Protein AF-A0A2E3WLD4-F1 (afdb_monomer_lite)

Foldseek 3Di:
DD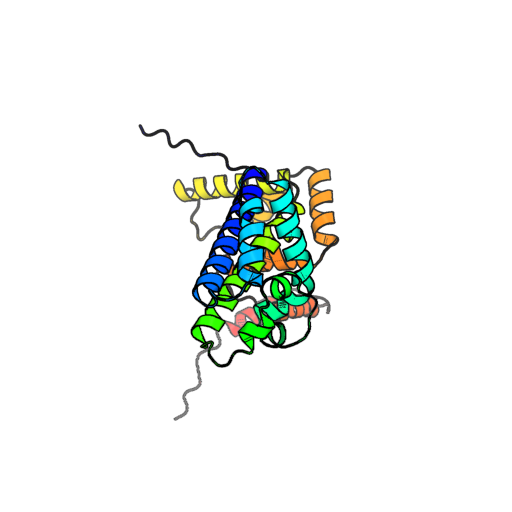PPPPPLQFLVNVLVVLLLVLLVLVLVLLVVLCVVCVPDPLSVVVNVVSVVCNPPVNVVSSVVVLQLQQVLCVVCLVVLVVVPCCVLQPDGRRVVCVSSVSNVVSPDPVDDVVNVVVNSVSSNSSNLSSCVNPVASVQQPRLLVSLLVVLVVVVVVCCVVVVDPPVRDDPVVSVVSSVVSDDPVNVVSNVCSCVVDVVSVVSVVVVVCVVPVNPDDPVVVVVVVVVVPDDDDPPVVVVVVVVVVPPPDDDDDD

Sequence (254 aa):
MATIASAETTSADIKTQTLDAFISMLDQFLTACGEVWPEDAKLTTFRVAFGLIKNPMARSAQEELITDYYNSLRPYFKRCSERDVTLFTEENDISFLKEVDMRSKWLDNTVDDETRDVIWEYVLELNKLSQMCVGLFSRIPSATLDRIQQTAVTLAGKISSGELAAGDLDLSSIGQSVVDGLSEEEIASFTENLLSDPSALASLASGMADTSGLNIDPIMMAQAMAAGQGGGGTGDAIALAMQMIQGQGGPTNN

Radius of gyration: 23.39 Å; chains: 1; bounding box: 54×77×61 Å

pLDDT: mean 73.7, std 21.04, range [29.66, 96.81]

Structure (mmCIF, N/CA/C/O backbone):
data_AF-A0A2E3WLD4-F1
#
_entry.id   AF-A0A2E3WLD4-F1
#
loop_
_atom_site.group_PDB
_atom_site.id
_atom_site.type_symbol
_atom_site.label_atom_id
_atom_site.label_alt_id
_atom_site.label_comp_id
_atom_site.label_asym_id
_atom_site.label_entity_id
_atom_site.label_seq_id
_atom_site.pdbx_PDB_ins_code
_atom_site.Cartn_x
_atom_site.Cartn_y
_atom_site.Cartn_z
_atom_site.occupancy
_atom_site.B_iso_or_equiv
_atom_site.auth_seq_id
_atom_site.auth_comp_id
_atom_site.auth_asym_id
_atom_site.auth_atom_id
_atom_site.pdbx_PDB_model_num
ATOM 1 N N . MET A 1 1 ? 10.318 2.571 40.405 1.00 32.28 1 MET A N 1
ATOM 2 C CA . MET A 1 1 ? 8.969 2.878 39.890 1.00 32.28 1 MET A CA 1
ATOM 3 C C . MET A 1 1 ? 9.140 3.474 38.507 1.00 32.28 1 MET A C 1
ATOM 5 O O . MET A 1 1 ? 9.510 4.634 38.407 1.00 32.28 1 MET A O 1
ATOM 9 N N . ALA A 1 2 ? 9.001 2.657 37.464 1.00 29.66 2 ALA A N 1
ATOM 10 C CA . ALA A 1 2 ? 9.000 3.134 36.087 1.00 29.66 2 ALA A CA 1
ATOM 11 C C . ALA A 1 2 ? 7.541 3.367 35.690 1.00 29.66 2 ALA A C 1
ATOM 13 O O . ALA A 1 2 ? 6.757 2.423 35.631 1.00 29.66 2 ALA A O 1
ATOM 14 N N . THR A 1 3 ? 7.174 4.629 35.499 1.00 30.59 3 THR A N 1
ATOM 15 C CA . THR A 1 3 ? 5.901 5.021 34.899 1.00 30.59 3 THR A CA 1
ATOM 16 C C . THR A 1 3 ? 5.952 4.612 33.433 1.00 30.59 3 THR A C 1
ATOM 18 O O . THR A 1 3 ? 6.589 5.285 32.627 1.00 30.59 3 THR A O 1
ATOM 21 N N . ILE A 1 4 ? 5.329 3.486 33.091 1.00 36.78 4 ILE A N 1
ATOM 22 C CA . ILE A 1 4 ? 5.043 3.156 31.697 1.00 36.78 4 ILE A CA 1
ATOM 23 C C . ILE A 1 4 ? 3.840 4.020 31.326 1.00 36.78 4 ILE A C 1
ATOM 25 O O . ILE A 1 4 ? 2.700 3.690 31.650 1.00 36.78 4 ILE A O 1
ATOM 29 N N . ALA A 1 5 ? 4.108 5.182 30.733 1.00 34.19 5 ALA A N 1
ATOM 30 C CA . ALA A 1 5 ? 3.085 5.940 30.034 1.00 34.19 5 ALA A CA 1
ATOM 31 C C . ALA A 1 5 ? 2.601 5.057 28.878 1.00 34.19 5 ALA A C 1
ATOM 33 O O . ALA A 1 5 ? 3.296 4.900 27.877 1.00 34.19 5 ALA A O 1
ATOM 34 N N . SER A 1 6 ? 1.456 4.401 29.062 1.00 39.12 6 SER A N 1
ATOM 35 C CA . SER A 1 6 ? 0.775 3.711 27.972 1.00 39.12 6 SER A CA 1
ATOM 36 C C . SER A 1 6 ? 0.265 4.801 27.041 1.00 39.12 6 SER A C 1
ATOM 38 O O . SER A 1 6 ? -0.643 5.542 27.407 1.00 39.12 6 SER A O 1
ATOM 40 N N . ALA A 1 7 ? 0.924 4.974 25.897 1.00 42.12 7 ALA A N 1
ATOM 41 C CA . ALA A 1 7 ? 0.463 5.888 24.868 1.00 42.12 7 ALA A CA 1
ATOM 42 C C . ALA A 1 7 ? -0.887 5.372 24.355 1.00 42.12 7 ALA A C 1
ATOM 44 O O . ALA A 1 7 ? -0.954 4.323 23.713 1.00 42.12 7 ALA A O 1
ATOM 45 N N . GLU A 1 8 ? -1.962 6.085 24.682 1.00 47.34 8 GLU A N 1
ATOM 46 C CA . GLU A 1 8 ? -3.266 5.915 24.049 1.00 47.34 8 GLU A CA 1
ATOM 47 C C . GLU A 1 8 ? -3.093 6.264 22.565 1.00 47.34 8 GLU A C 1
ATOM 49 O O . GLU A 1 8 ? -3.107 7.426 22.180 1.00 47.34 8 GLU A O 1
ATOM 54 N N . THR A 1 9 ? -2.815 5.256 21.736 1.00 55.25 9 THR A N 1
ATOM 55 C CA . THR A 1 9 ? -2.867 5.405 20.275 1.00 55.25 9 THR A CA 1
ATOM 56 C C . THR A 1 9 ? -4.336 5.634 19.911 1.00 55.25 9 THR A C 1
ATOM 58 O O . THR A 1 9 ? -5.200 4.993 20.495 1.00 55.25 9 THR A O 1
ATOM 61 N N . THR A 1 10 ? -4.661 6.567 19.032 1.00 63.38 10 THR A N 1
ATOM 62 C CA . THR A 1 10 ? -6.045 6.802 18.583 1.00 63.38 10 THR A CA 1
ATOM 63 C C . THR A 1 10 ? -6.272 6.205 17.193 1.00 63.38 10 THR A C 1
ATOM 65 O O . THR A 1 10 ? -5.325 5.898 16.467 1.00 63.38 10 THR A O 1
ATOM 68 N N . SER A 1 11 ? -7.525 6.070 16.764 1.00 61.28 11 SER A N 1
ATOM 69 C CA . SER A 1 11 ? -7.889 5.678 15.396 1.00 61.28 11 SER A CA 1
ATOM 70 C C . SER A 1 11 ? -7.214 6.553 14.329 1.00 61.28 11 SER A C 1
ATOM 72 O O . SER A 1 11 ? -6.713 6.044 13.319 1.00 61.28 11 SER A O 1
ATOM 74 N N . ALA A 1 12 ? -7.146 7.867 14.576 1.00 65.75 12 ALA A N 1
ATOM 75 C CA . ALA A 1 12 ? -6.444 8.810 13.712 1.00 65.75 12 ALA A CA 1
ATOM 76 C C . ALA A 1 12 ? -4.941 8.492 13.630 1.00 65.75 12 ALA A C 1
ATOM 78 O O . ALA A 1 12 ? -4.346 8.607 12.554 1.00 65.75 12 ALA A O 1
ATOM 79 N N . ASP A 1 13 ? -4.346 8.012 14.725 1.00 75.19 13 ASP A N 1
ATOM 80 C CA . ASP A 1 13 ? -2.948 7.585 14.756 1.00 75.19 13 ASP A CA 1
ATOM 81 C C . ASP A 1 13 ? -2.733 6.281 13.980 1.00 75.19 13 ASP A C 1
ATOM 83 O O . ASP A 1 13 ? -1.750 6.180 13.254 1.00 75.19 13 ASP A O 1
ATOM 87 N N . ILE A 1 14 ? -3.654 5.310 14.043 1.00 78.31 14 ILE A N 1
ATOM 88 C CA . ILE A 1 14 ? -3.539 4.041 13.291 1.00 78.31 14 ILE A CA 1
ATOM 89 C C . ILE A 1 14 ? -3.611 4.287 11.782 1.00 78.31 14 ILE A C 1
ATOM 91 O O . ILE A 1 14 ? -2.779 3.773 11.025 1.00 78.31 14 ILE A O 1
ATOM 95 N N . LYS A 1 15 ? -4.575 5.100 11.329 1.00 83.00 15 LYS A N 1
ATOM 96 C CA . LYS A 1 15 ? -4.655 5.497 9.916 1.00 83.00 15 LYS A CA 1
ATOM 97 C C . LYS A 1 15 ? -3.373 6.215 9.496 1.00 83.00 15 LYS A C 1
ATOM 99 O O . LYS A 1 15 ? -2.827 5.930 8.431 1.00 83.00 15 LYS A O 1
ATOM 104 N N . THR A 1 16 ? -2.870 7.102 10.355 1.00 87.19 16 THR A N 1
ATOM 105 C CA . THR A 1 16 ? -1.653 7.867 10.083 1.00 87.19 16 THR A CA 1
ATOM 106 C C . THR A 1 16 ? -0.426 6.968 9.958 1.00 87.19 16 THR A C 1
ATOM 108 O O . THR A 1 16 ? 0.275 7.059 8.952 1.00 87.19 16 THR A O 1
ATOM 111 N N . GLN A 1 17 ? -0.234 6.048 10.905 1.00 87.19 17 GLN A N 1
ATOM 112 C CA . GLN A 1 17 ? 0.846 5.058 10.911 1.00 87.19 17 GLN A CA 1
ATOM 113 C C . GLN A 1 17 ? 0.785 4.125 9.700 1.00 87.19 17 GLN A C 1
ATOM 115 O O . GLN A 1 17 ? 1.816 3.800 9.120 1.00 87.19 17 GLN A O 1
ATOM 120 N N . THR A 1 18 ? -0.415 3.708 9.291 1.00 88.12 18 THR A N 1
ATOM 121 C CA . THR A 1 18 ? -0.591 2.830 8.123 1.00 88.12 18 THR A CA 1
ATOM 122 C C . THR A 1 18 ? -0.224 3.551 6.830 1.00 88.12 18 THR A C 1
ATOM 124 O O . THR A 1 18 ? 0.438 2.975 5.969 1.00 88.12 18 THR A O 1
ATOM 127 N N . LEU A 1 19 ? -0.602 4.826 6.701 1.00 92.00 19 LEU A N 1
ATOM 128 C CA . LEU A 1 19 ? -0.176 5.652 5.575 1.00 92.00 19 LEU A CA 1
ATOM 129 C C . LEU A 1 19 ? 1.345 5.879 5.597 1.00 92.00 19 LEU A C 1
ATOM 131 O O . LEU A 1 19 ? 1.989 5.737 4.563 1.00 92.00 19 LEU A O 1
ATOM 135 N N . ASP A 1 20 ? 1.950 6.129 6.758 1.00 92.00 20 ASP A N 1
ATOM 136 C CA . ASP A 1 20 ? 3.412 6.256 6.867 1.00 92.00 20 ASP A CA 1
ATOM 137 C C . ASP A 1 20 ? 4.129 4.955 6.474 1.00 92.00 20 ASP A C 1
ATOM 139 O O . ASP A 1 20 ? 5.125 4.984 5.746 1.00 92.00 20 ASP A O 1
ATOM 143 N N . ALA A 1 21 ? 3.592 3.804 6.890 1.00 93.62 21 ALA A N 1
ATOM 144 C CA . ALA A 1 21 ? 4.088 2.490 6.496 1.00 93.62 21 ALA A CA 1
ATOM 145 C C . ALA A 1 21 ? 3.974 2.272 4.980 1.00 93.62 21 ALA A C 1
ATOM 147 O O . ALA A 1 21 ? 4.931 1.804 4.365 1.00 93.62 21 ALA A O 1
ATOM 148 N N . PHE A 1 22 ? 2.857 2.669 4.361 1.00 96.00 22 PHE A N 1
ATOM 149 C CA . PHE A 1 22 ? 2.684 2.612 2.907 1.00 96.00 22 PHE A CA 1
ATOM 150 C C . PHE A 1 22 ? 3.716 3.475 2.173 1.00 96.00 22 PHE A C 1
ATOM 152 O O . PHE A 1 22 ? 4.377 2.992 1.255 1.00 96.00 22 PHE A O 1
ATOM 159 N N . ILE A 1 23 ? 3.902 4.731 2.594 1.00 96.81 23 ILE A N 1
ATOM 160 C CA . ILE A 1 23 ? 4.880 5.646 1.986 1.00 96.81 23 ILE A CA 1
ATOM 161 C C . ILE A 1 23 ? 6.305 5.099 2.137 1.00 96.81 23 ILE A C 1
ATOM 163 O O . ILE A 1 23 ? 7.079 5.133 1.182 1.00 96.81 23 ILE A O 1
ATOM 167 N N . SER A 1 24 ? 6.645 4.547 3.304 1.00 95.75 24 SER A N 1
ATOM 168 C CA . SER A 1 24 ? 7.942 3.903 3.539 1.00 95.75 24 SER A CA 1
ATOM 169 C C . SER A 1 24 ? 8.148 2.672 2.650 1.00 95.75 24 SER A C 1
ATOM 171 O O . SER A 1 24 ? 9.199 2.535 2.024 1.00 95.75 24 SER A O 1
ATOM 173 N N . MET A 1 25 ? 7.142 1.800 2.541 1.00 95.81 25 MET A N 1
ATOM 174 C CA . MET A 1 25 ? 7.198 0.601 1.699 1.00 95.81 25 MET A CA 1
ATOM 175 C C . MET A 1 25 ? 7.358 0.961 0.218 1.00 95.81 25 MET A C 1
ATOM 177 O O . MET A 1 25 ? 8.144 0.342 -0.498 1.00 95.81 25 MET A O 1
ATOM 181 N N . LEU A 1 26 ? 6.672 2.012 -0.235 1.00 95.88 26 LEU A N 1
ATOM 182 C CA . LEU A 1 26 ? 6.799 2.508 -1.599 1.00 95.88 26 LEU A CA 1
ATOM 183 C C . LEU A 1 26 ? 8.193 3.101 -1.863 1.00 95.88 26 LEU A C 1
ATOM 185 O O . LEU A 1 26 ? 8.772 2.843 -2.915 1.00 95.88 26 LEU A O 1
ATOM 189 N N . ASP A 1 27 ? 8.778 3.835 -0.910 1.00 95.94 27 ASP A N 1
ATOM 190 C CA . ASP A 1 27 ? 10.156 4.343 -1.029 1.00 95.94 27 ASP A CA 1
ATOM 191 C C . ASP A 1 27 ? 11.179 3.206 -1.156 1.00 95.94 27 ASP A C 1
ATOM 193 O O . ASP A 1 27 ? 12.103 3.285 -1.972 1.00 95.94 27 ASP A O 1
ATOM 197 N N . GLN A 1 28 ? 10.995 2.136 -0.376 1.00 95.25 28 GLN A N 1
ATOM 198 C CA . GLN A 1 28 ? 11.833 0.937 -0.431 1.00 95.25 28 GLN A CA 1
ATOM 199 C C . GLN A 1 28 ? 11.709 0.241 -1.784 1.00 95.25 28 GLN A C 1
ATOM 201 O O . GLN A 1 28 ? 12.726 -0.003 -2.429 1.00 95.25 28 GLN A O 1
ATOM 206 N N . PHE A 1 29 ? 10.481 0.014 -2.257 1.00 95.62 29 PHE A N 1
ATOM 207 C CA . PHE A 1 29 ? 10.227 -0.573 -3.570 1.00 95.62 29 PHE A CA 1
ATOM 208 C C . PHE A 1 29 ? 10.890 0.230 -4.698 1.00 95.62 29 PHE A C 1
ATOM 210 O O . PHE A 1 29 ? 11.602 -0.326 -5.536 1.00 95.62 29 PHE A O 1
ATOM 217 N N . LEU A 1 30 ? 10.698 1.553 -4.713 1.00 94.81 30 LEU A N 1
ATOM 218 C CA . LEU A 1 30 ? 11.279 2.417 -5.741 1.00 94.81 30 LEU A CA 1
ATOM 219 C C . LEU A 1 30 ? 12.804 2.486 -5.655 1.00 94.81 30 LEU A C 1
ATOM 221 O O . LEU A 1 30 ? 13.474 2.637 -6.678 1.00 94.81 30 LEU A O 1
ATOM 225 N N . THR A 1 31 ? 13.361 2.390 -4.449 1.00 93.94 31 THR A N 1
ATOM 226 C CA . THR A 1 31 ? 14.810 2.334 -4.246 1.00 93.94 31 THR A CA 1
ATOM 227 C C . THR A 1 31 ? 15.385 1.024 -4.760 1.00 93.94 31 THR A C 1
ATOM 229 O O . THR A 1 31 ? 16.307 1.088 -5.567 1.00 93.94 31 THR A O 1
ATOM 232 N N . ALA A 1 32 ? 14.784 -0.117 -4.414 1.00 93.50 32 ALA A N 1
ATOM 233 C CA . ALA A 1 32 ? 15.176 -1.427 -4.929 1.00 93.50 32 ALA A CA 1
ATOM 234 C C . ALA A 1 32 ? 15.101 -1.471 -6.464 1.00 93.50 32 ALA A C 1
ATOM 236 O O . ALA A 1 32 ? 16.069 -1.839 -7.125 1.00 93.50 32 ALA A O 1
ATOM 237 N N . CYS A 1 33 ? 14.008 -0.977 -7.058 1.00 91.94 33 CYS A N 1
ATOM 238 C CA . CYS A 1 33 ? 13.912 -0.853 -8.514 1.00 91.94 33 CYS A CA 1
ATOM 239 C C . CYS A 1 33 ? 15.040 0.022 -9.086 1.00 91.94 33 CYS A C 1
ATOM 241 O O . CYS A 1 33 ? 15.595 -0.283 -10.134 1.00 91.94 33 CYS A O 1
ATOM 243 N N . GLY A 1 34 ? 15.388 1.123 -8.417 1.00 91.31 34 GLY A N 1
ATOM 244 C CA . GLY A 1 34 ? 16.438 2.028 -8.883 1.00 91.31 34 GLY A CA 1
ATOM 245 C C . GLY A 1 34 ? 17.854 1.465 -8.758 1.00 91.31 34 GLY A C 1
ATOM 246 O O . GLY A 1 34 ? 18.756 1.974 -9.416 1.00 91.31 34 GLY A O 1
ATOM 247 N N . GLU A 1 35 ? 18.057 0.449 -7.920 1.00 91.50 35 GLU A N 1
ATOM 248 C CA . GLU A 1 35 ? 19.314 -0.299 -7.823 1.00 91.50 35 GLU A CA 1
ATOM 249 C C . GLU A 1 35 ? 19.434 -1.344 -8.938 1.00 91.50 35 GLU A C 1
ATOM 251 O O . GLU A 1 35 ? 20.525 -1.531 -9.473 1.00 91.50 35 GLU A O 1
ATOM 256 N N . VAL A 1 36 ? 18.317 -1.974 -9.322 1.00 92.00 36 VAL A N 1
ATOM 257 C CA . VAL A 1 36 ? 18.265 -2.966 -10.411 1.00 92.00 36 VAL A CA 1
ATOM 258 C C . VAL A 1 36 ? 18.305 -2.301 -11.793 1.00 92.00 36 VAL A C 1
ATOM 260 O O . VAL A 1 36 ? 18.997 -2.791 -12.680 1.00 92.00 36 VAL A O 1
ATOM 263 N N . TRP A 1 37 ? 17.616 -1.167 -11.970 1.00 93.44 37 TRP A N 1
ATOM 264 C CA . TRP A 1 37 ? 17.538 -0.418 -13.237 1.00 93.44 37 TRP A CA 1
ATOM 265 C C . TRP A 1 37 ? 18.001 1.042 -13.077 1.00 93.44 37 TRP A C 1
ATOM 267 O O . TRP A 1 37 ? 17.192 1.972 -13.200 1.00 93.44 37 TRP A O 1
ATOM 277 N N . PRO A 1 38 ? 19.290 1.286 -12.782 1.00 91.19 38 PRO A N 1
ATOM 278 C CA . PRO A 1 38 ? 19.819 2.632 -12.548 1.00 91.19 38 PRO A CA 1
ATOM 279 C C . PRO A 1 38 ? 19.771 3.544 -13.785 1.00 91.19 38 PRO A C 1
ATOM 281 O O . PRO A 1 38 ? 19.786 4.769 -13.652 1.00 91.19 38 PRO A O 1
ATOM 284 N N . GLU A 1 39 ? 19.721 2.977 -14.989 1.00 92.12 39 GLU A N 1
ATOM 285 C CA . GLU A 1 39 ? 19.650 3.697 -16.262 1.00 92.12 39 GLU A CA 1
ATOM 286 C C . GLU A 1 39 ? 18.237 4.164 -16.645 1.00 92.12 39 GLU A C 1
ATOM 288 O O . GLU A 1 39 ? 18.086 4.939 -17.595 1.00 92.12 39 GLU A O 1
ATOM 293 N N . ASP A 1 40 ? 17.197 3.728 -15.927 1.00 92.38 40 ASP A N 1
ATOM 294 C CA . ASP A 1 40 ? 15.822 4.089 -16.261 1.00 92.38 40 ASP A CA 1
ATOM 295 C C . ASP A 1 40 ? 15.486 5.536 -15.854 1.00 92.38 40 ASP A C 1
ATOM 297 O O . ASP A 1 40 ? 15.273 5.884 -14.683 1.00 92.38 40 ASP A O 1
ATOM 301 N N . ALA A 1 41 ? 15.368 6.393 -16.869 1.00 90.25 41 ALA A N 1
ATOM 302 C CA . ALA A 1 41 ? 14.999 7.794 -16.719 1.00 90.25 41 ALA A CA 1
ATOM 303 C C . ALA A 1 41 ? 13.569 8.004 -16.186 1.00 90.25 41 ALA A C 1
ATOM 305 O O . ALA A 1 41 ? 13.339 8.971 -15.449 1.00 90.25 41 ALA A O 1
ATOM 306 N N . LYS A 1 42 ? 12.606 7.135 -16.528 1.00 88.62 42 LYS A N 1
ATOM 307 C CA . LYS A 1 42 ? 11.222 7.243 -16.030 1.00 88.62 42 LYS A CA 1
ATOM 308 C C . LYS A 1 42 ? 11.176 6.941 -14.543 1.00 88.62 42 LYS A C 1
ATOM 310 O O . LYS A 1 42 ? 10.679 7.762 -13.777 1.00 88.62 42 LYS A O 1
ATOM 315 N N . LEU A 1 43 ? 11.786 5.830 -14.128 1.00 92.06 43 LEU A N 1
ATOM 316 C CA . LEU A 1 43 ? 11.893 5.465 -12.717 1.00 92.06 43 LEU A CA 1
ATOM 317 C C . LEU A 1 43 ? 12.628 6.542 -11.912 1.00 92.06 43 LEU A C 1
ATOM 319 O O . LEU A 1 43 ? 12.179 6.925 -10.832 1.00 92.06 43 LEU A O 1
ATOM 323 N N . THR A 1 44 ? 13.718 7.087 -12.454 1.00 92.44 44 THR A N 1
ATOM 324 C CA . THR A 1 44 ? 14.444 8.199 -11.824 1.00 92.44 44 THR A CA 1
ATOM 325 C C . THR A 1 44 ? 13.549 9.431 -11.654 1.00 92.44 44 THR A C 1
ATOM 327 O O . THR A 1 44 ? 13.516 10.028 -10.578 1.00 92.44 44 THR A O 1
ATOM 330 N N . THR A 1 45 ? 12.777 9.792 -12.682 1.00 91.12 45 THR A N 1
ATOM 331 C CA . THR A 1 45 ? 11.835 10.923 -12.635 1.00 91.12 45 THR A CA 1
ATOM 332 C C . THR A 1 45 ? 10.744 10.692 -11.590 1.00 91.12 45 THR A C 1
ATOM 334 O O . THR A 1 45 ? 10.481 11.573 -10.768 1.00 91.12 45 THR A O 1
ATOM 337 N N . PHE A 1 46 ? 10.165 9.491 -11.565 1.00 91.62 46 PHE A N 1
ATOM 338 C CA . PHE A 1 46 ? 9.143 9.112 -10.596 1.00 91.62 46 PHE A CA 1
ATOM 339 C C . PHE A 1 46 ? 9.678 9.162 -9.159 1.00 91.62 46 PHE A C 1
ATOM 341 O O . PHE A 1 46 ? 9.032 9.732 -8.285 1.00 91.62 46 PHE A O 1
ATOM 348 N N . ARG A 1 47 ? 10.903 8.677 -8.911 1.00 93.12 47 ARG A N 1
ATOM 349 C CA . ARG A 1 47 ? 11.569 8.764 -7.595 1.00 93.12 47 ARG A CA 1
ATOM 350 C C . ARG A 1 47 ? 11.782 10.199 -7.130 1.00 93.12 47 ARG A C 1
ATOM 352 O O . ARG A 1 47 ? 11.572 10.495 -5.955 1.00 93.12 47 ARG A O 1
ATOM 359 N N . VAL A 1 48 ? 12.190 11.096 -8.028 1.00 92.00 48 VAL A N 1
ATOM 360 C CA . VAL A 1 48 ? 12.363 12.520 -7.697 1.00 92.00 48 VAL A CA 1
ATOM 361 C C . VAL A 1 48 ? 11.021 13.157 -7.334 1.00 92.00 48 VAL A C 1
ATOM 363 O O . VAL A 1 48 ? 10.934 13.836 -6.311 1.00 92.00 48 VAL A O 1
ATOM 366 N N . ALA A 1 49 ? 9.972 12.904 -8.122 1.00 91.44 49 ALA A N 1
ATOM 367 C CA . ALA A 1 49 ? 8.624 13.391 -7.831 1.00 91.44 49 ALA A CA 1
ATOM 368 C C . ALA A 1 49 ? 8.098 12.835 -6.497 1.00 91.44 49 ALA A C 1
ATOM 370 O O . ALA A 1 49 ? 7.625 13.589 -5.645 1.00 91.44 49 ALA A O 1
ATOM 371 N N . PHE A 1 50 ? 8.273 11.534 -6.264 1.00 94.25 50 PHE A N 1
ATOM 372 C CA . PHE A 1 50 ? 7.911 10.878 -5.013 1.00 94.25 50 PHE A CA 1
ATOM 373 C C . PHE A 1 50 ? 8.694 11.427 -3.810 1.00 94.25 50 PHE A C 1
ATOM 375 O O . PHE A 1 50 ? 8.141 11.554 -2.719 1.00 94.25 50 PHE A O 1
ATOM 382 N N . GLY A 1 51 ? 9.945 11.855 -4.007 1.00 92.44 51 GLY A N 1
ATOM 383 C CA . GLY A 1 51 ? 10.750 12.541 -2.995 1.00 92.44 51 GLY A CA 1
ATOM 384 C C . GLY A 1 51 ? 10.088 13.800 -2.416 1.00 92.44 51 GLY A C 1
ATOM 385 O O . GLY A 1 51 ? 10.314 14.125 -1.250 1.00 92.44 51 GLY A O 1
ATOM 386 N N . LEU A 1 52 ? 9.239 14.481 -3.193 1.00 92.44 52 LEU A N 1
ATOM 387 C CA . LEU A 1 52 ? 8.443 15.620 -2.723 1.00 92.44 52 LEU A CA 1
ATOM 388 C C . LEU A 1 52 ? 7.228 15.170 -1.899 1.00 92.44 52 LEU A C 1
ATOM 390 O O . LEU A 1 52 ? 6.884 15.821 -0.914 1.00 92.44 52 LEU A O 1
ATOM 394 N N . ILE A 1 53 ? 6.608 14.048 -2.275 1.00 93.44 53 ILE A N 1
ATOM 395 C CA . ILE A 1 53 ? 5.408 13.493 -1.626 1.00 93.44 53 ILE A CA 1
ATOM 396 C C . ILE A 1 53 ? 5.756 12.822 -0.294 1.00 93.44 53 ILE A C 1
ATOM 398 O O . ILE A 1 53 ? 5.026 12.965 0.685 1.00 93.44 53 ILE A O 1
ATOM 402 N N . LYS A 1 54 ? 6.895 12.125 -0.202 1.00 92.19 54 LYS A N 1
ATOM 403 C CA . LYS A 1 54 ? 7.295 11.436 1.037 1.00 92.19 54 LYS A CA 1
ATOM 404 C C . LYS A 1 54 ? 7.663 12.380 2.186 1.00 92.19 54 LYS A C 1
ATOM 406 O O . LYS A 1 54 ? 7.864 11.932 3.310 1.00 92.19 54 LYS A O 1
ATOM 411 N N . ASN A 1 55 ? 7.744 13.686 1.928 1.00 89.44 55 ASN A N 1
ATOM 412 C CA . ASN A 1 55 ? 7.904 14.688 2.972 1.00 89.44 55 ASN A CA 1
ATOM 413 C C . ASN A 1 55 ? 6.692 14.645 3.929 1.00 89.44 55 ASN A C 1
ATOM 415 O O . ASN A 1 55 ? 5.565 14.796 3.457 1.00 89.44 55 ASN A O 1
ATOM 419 N N . PRO A 1 56 ? 6.884 14.523 5.258 1.00 84.75 56 PRO A N 1
ATOM 420 C CA . PRO A 1 56 ? 5.782 14.522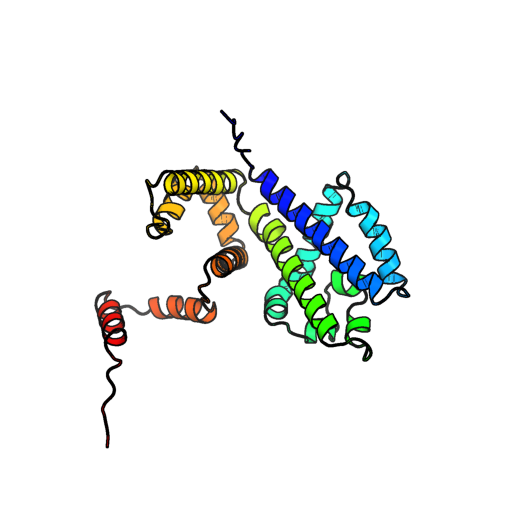 6.228 1.00 84.75 56 PRO A CA 1
ATOM 421 C C . PRO A 1 56 ? 4.859 15.751 6.158 1.00 84.75 56 PRO A C 1
ATOM 423 O O . PRO A 1 56 ? 3.710 15.688 6.585 1.00 84.75 56 PRO A O 1
ATOM 426 N N . MET A 1 57 ? 5.332 16.875 5.607 1.00 87.88 57 MET A N 1
ATOM 427 C CA . MET A 1 57 ? 4.523 18.082 5.394 1.00 87.88 57 MET A CA 1
ATOM 428 C C . MET A 1 57 ? 3.552 17.973 4.206 1.00 87.88 57 MET A C 1
ATOM 430 O O . MET A 1 57 ? 2.620 18.767 4.113 1.00 87.88 57 MET A O 1
ATOM 434 N N . ALA A 1 58 ? 3.737 17.009 3.301 1.00 93.25 58 ALA A N 1
ATOM 435 C CA . ALA A 1 58 ? 2.932 16.832 2.092 1.00 93.25 58 ALA A CA 1
ATOM 436 C C . ALA A 1 58 ? 1.735 15.891 2.319 1.00 93.25 58 ALA A C 1
ATOM 438 O O . ALA A 1 58 ? 1.424 15.053 1.473 1.00 93.25 58 ALA A O 1
ATOM 439 N N . ARG A 1 59 ? 1.057 16.003 3.471 1.00 91.50 59 ARG A N 1
ATOM 440 C CA . ARG A 1 59 ? 0.128 14.960 3.924 1.00 91.50 59 ARG A CA 1
ATOM 441 C C . ARG A 1 59 ? -1.022 14.685 2.959 1.00 91.50 59 ARG A C 1
ATOM 443 O O . ARG A 1 59 ? -1.284 13.531 2.644 1.00 91.50 59 ARG A O 1
ATOM 450 N N . SER A 1 60 ? -1.648 15.734 2.432 1.00 91.50 60 SER A N 1
ATOM 451 C CA . SER A 1 60 ? -2.734 15.586 1.458 1.00 91.50 60 SER A CA 1
ATOM 452 C C . SER A 1 60 ? -2.281 14.877 0.178 1.00 91.50 60 SER A C 1
ATOM 454 O O . SER A 1 60 ? -3.022 14.064 -0.356 1.00 91.50 60 SER A O 1
ATOM 456 N N . ALA A 1 61 ? -1.045 15.112 -0.276 1.00 94.31 61 ALA A N 1
ATOM 457 C CA . ALA A 1 61 ? -0.499 14.425 -1.447 1.00 94.31 61 ALA A CA 1
ATOM 458 C C . ALA A 1 61 ? -0.215 12.938 -1.167 1.00 94.31 61 ALA A C 1
ATOM 460 O O . ALA A 1 61 ? -0.356 12.104 -2.055 1.00 94.31 61 ALA A O 1
ATOM 461 N N . GLN A 1 62 ? 0.160 12.583 0.067 1.00 95.19 62 GLN A N 1
ATOM 462 C CA . GLN A 1 62 ? 0.322 11.182 0.478 1.00 95.19 62 GLN A CA 1
ATOM 463 C C . GLN A 1 62 ? -1.024 10.448 0.504 1.00 95.19 62 GLN A C 1
ATOM 465 O O . GLN A 1 62 ? -1.115 9.308 0.050 1.00 95.19 62 GLN A O 1
ATOM 470 N N . GLU A 1 63 ? -2.067 11.107 1.014 1.00 93.00 63 GLU A N 1
ATOM 471 C CA . GLU A 1 63 ? -3.434 10.576 1.036 1.00 93.00 63 GLU A CA 1
ATOM 472 C C . GLU A 1 63 ? -4.005 10.388 -0.376 1.00 93.00 63 GLU A C 1
ATOM 474 O O . GLU A 1 63 ? -4.634 9.366 -0.655 1.00 93.00 63 GLU A O 1
ATOM 479 N N . GLU A 1 64 ? -3.753 11.338 -1.277 1.00 94.19 64 GLU A N 1
ATOM 480 C CA . GLU A 1 64 ? -4.116 11.227 -2.693 1.00 94.19 64 GLU A CA 1
ATOM 481 C C . GLU A 1 64 ? -3.381 10.053 -3.354 1.00 94.19 64 GLU A C 1
ATOM 483 O O . GLU A 1 64 ? -4.018 9.178 -3.935 1.00 94.19 64 GLU A O 1
ATOM 488 N N . LEU A 1 65 ? -2.065 9.942 -3.145 1.00 95.00 65 LEU A N 1
ATOM 489 C CA . LEU A 1 65 ? -1.246 8.872 -3.716 1.00 95.00 65 LEU A CA 1
ATOM 490 C C . LEU A 1 65 ? -1.726 7.466 -3.323 1.00 95.00 65 LEU A C 1
ATOM 492 O O . LEU A 1 65 ? -1.858 6.597 -4.187 1.00 95.00 65 LEU A O 1
ATOM 496 N N . ILE A 1 66 ? -1.982 7.213 -2.033 1.00 94.81 66 ILE A N 1
ATOM 497 C CA . ILE A 1 66 ? -2.464 5.893 -1.588 1.00 94.81 66 ILE A CA 1
ATOM 498 C C . ILE A 1 66 ? -3.882 5.606 -2.102 1.00 94.81 66 ILE A C 1
ATOM 500 O O . ILE A 1 66 ? -4.215 4.453 -2.382 1.00 94.81 66 ILE A O 1
ATOM 504 N N . THR A 1 67 ? -4.710 6.644 -2.255 1.00 93.44 67 THR A N 1
ATOM 505 C CA . THR A 1 67 ? -6.076 6.529 -2.782 1.00 93.44 67 THR A CA 1
ATOM 506 C C . THR A 1 67 ? -6.059 6.177 -4.265 1.00 93.44 67 THR A C 1
ATOM 508 O O . THR A 1 67 ? -6.761 5.253 -4.682 1.00 93.44 67 THR A O 1
ATOM 511 N N . ASP A 1 68 ? -5.219 6.844 -5.050 1.00 93.75 68 ASP A N 1
ATOM 512 C CA . ASP A 1 68 ? -5.040 6.562 -6.474 1.00 93.75 68 ASP A CA 1
ATOM 513 C C . ASP A 1 68 ? -4.459 5.166 -6.701 1.00 93.75 68 ASP A C 1
ATOM 515 O O . ASP A 1 68 ? -4.966 4.409 -7.535 1.00 93.75 68 ASP A O 1
ATOM 519 N N . TYR A 1 69 ? -3.457 4.785 -5.902 1.00 95.00 69 TYR A N 1
ATOM 520 C CA . TYR A 1 69 ? -2.912 3.428 -5.896 1.00 95.00 69 TYR A CA 1
ATOM 521 C C . TYR A 1 69 ? -4.010 2.390 -5.632 1.00 95.00 69 TYR A C 1
ATOM 523 O O . TYR A 1 69 ? -4.195 1.462 -6.425 1.00 95.00 69 TYR A O 1
ATOM 531 N N . TYR A 1 70 ? -4.779 2.573 -4.551 1.00 93.19 70 TYR A N 1
ATOM 532 C CA . TYR A 1 70 ? -5.867 1.675 -4.169 1.00 93.19 70 TYR A CA 1
ATOM 533 C C . TYR A 1 70 ? -6.901 1.539 -5.289 1.00 93.19 70 TYR A C 1
ATOM 535 O O . TYR A 1 70 ? -7.233 0.428 -5.694 1.00 93.19 70 TYR A O 1
ATOM 543 N N . ASN A 1 71 ? -7.389 2.658 -5.827 1.00 92.06 71 ASN A N 1
ATOM 544 C CA . ASN A 1 71 ? -8.419 2.659 -6.865 1.00 92.06 71 ASN A CA 1
ATOM 545 C C . ASN A 1 71 ? -7.948 1.981 -8.157 1.00 92.06 71 ASN A C 1
ATOM 547 O O . ASN A 1 71 ? -8.739 1.295 -8.808 1.00 92.06 71 ASN A O 1
ATOM 551 N N . SER A 1 72 ? -6.670 2.143 -8.507 1.00 92.50 72 SER A N 1
ATOM 552 C CA . SER A 1 72 ? -6.079 1.539 -9.699 1.00 92.50 72 SER A CA 1
ATOM 553 C C . SER A 1 72 ? -5.935 0.015 -9.581 1.00 92.50 72 SER A C 1
ATOM 555 O O . SER A 1 72 ? -6.210 -0.702 -10.544 1.00 92.50 72 SER A O 1
ATOM 557 N N . LEU A 1 73 ? -5.558 -0.495 -8.403 1.00 91.62 73 LEU A N 1
ATOM 558 C CA . LEU A 1 73 ? -5.316 -1.927 -8.184 1.00 91.62 73 LEU A CA 1
ATOM 559 C C . LEU A 1 73 ? -6.521 -2.709 -7.661 1.00 91.62 73 LEU A C 1
ATOM 561 O O . LEU A 1 73 ? -6.557 -3.929 -7.825 1.00 91.62 73 LEU A O 1
ATOM 565 N N . ARG A 1 74 ? -7.539 -2.040 -7.104 1.00 90.56 74 ARG A N 1
ATOM 566 C CA . ARG A 1 74 ? -8.724 -2.697 -6.526 1.00 90.56 74 ARG A CA 1
ATOM 567 C C . ARG A 1 74 ? -9.380 -3.747 -7.434 1.00 90.56 74 ARG A C 1
ATOM 569 O O . ARG A 1 74 ? -9.693 -4.822 -6.924 1.00 90.56 74 ARG A O 1
ATOM 576 N N . PRO A 1 75 ? -9.572 -3.523 -8.751 1.00 91.38 75 PRO A N 1
ATOM 577 C CA . PRO A 1 75 ? -10.155 -4.538 -9.637 1.00 91.38 75 PRO A CA 1
ATOM 578 C C . PRO A 1 75 ? -9.301 -5.809 -9.777 1.00 91.38 75 PRO A C 1
ATOM 580 O O . PRO A 1 75 ? -9.803 -6.847 -10.2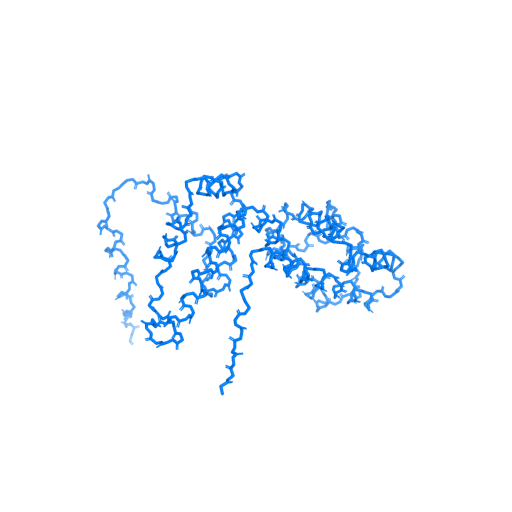05 1.00 91.38 75 PRO A O 1
ATOM 583 N N . TYR A 1 76 ? -8.019 -5.731 -9.419 1.00 92.31 76 TYR A N 1
ATOM 584 C CA . TYR A 1 76 ? -7.010 -6.761 -9.638 1.00 92.31 76 TYR A CA 1
ATOM 585 C C . TYR A 1 76 ? -6.520 -7.426 -8.346 1.00 92.31 76 TYR A C 1
ATOM 587 O O . TYR A 1 76 ? -5.760 -8.383 -8.441 1.00 92.31 76 TYR A O 1
ATOM 595 N N . PHE A 1 77 ? -6.963 -7.006 -7.152 1.00 88.94 77 PHE A N 1
ATOM 596 C CA . PHE A 1 77 ? -6.455 -7.544 -5.877 1.00 88.94 77 PHE A CA 1
ATOM 597 C C . PHE A 1 77 ? -6.499 -9.070 -5.783 1.00 88.94 77 PHE A C 1
ATOM 599 O O . PHE A 1 77 ? -5.530 -9.676 -5.331 1.00 88.94 77 PHE A O 1
ATOM 606 N N . LYS A 1 78 ? -7.575 -9.702 -6.269 1.00 88.88 78 LYS A N 1
ATOM 607 C CA . LYS A 1 78 ? -7.660 -11.167 -6.314 1.00 88.88 78 LYS A CA 1
ATOM 608 C C . LYS A 1 78 ? -6.533 -11.767 -7.166 1.00 88.88 78 LYS A C 1
ATOM 610 O O . LYS A 1 78 ? -5.813 -12.647 -6.709 1.00 88.88 78 LYS A O 1
ATOM 615 N N . ARG A 1 79 ? -6.331 -11.236 -8.372 1.00 93.12 79 ARG A N 1
ATOM 616 C CA . ARG A 1 79 ? -5.262 -11.673 -9.280 1.00 93.12 79 ARG A CA 1
ATOM 617 C C . ARG A 1 79 ? -3.877 -11.421 -8.680 1.00 93.12 79 ARG A C 1
ATOM 619 O O . ARG A 1 79 ? -3.004 -12.272 -8.798 1.00 93.12 79 ARG A O 1
ATOM 626 N N . CYS A 1 80 ? -3.687 -10.306 -7.967 1.00 91.94 80 CYS A N 1
ATOM 627 C CA . CYS A 1 80 ? -2.453 -10.053 -7.225 1.00 91.94 80 CYS A CA 1
ATOM 628 C C . CYS A 1 80 ? -2.217 -11.114 -6.142 1.00 91.94 80 CYS A C 1
ATOM 630 O O . CYS A 1 80 ? -1.111 -11.633 -6.049 1.00 91.94 80 CYS A O 1
ATOM 632 N N . SER A 1 81 ? -3.245 -11.471 -5.360 1.00 87.31 81 SER A N 1
ATOM 633 C CA . SER A 1 81 ? -3.131 -12.496 -4.310 1.00 87.31 81 SER A CA 1
ATOM 634 C C . SER A 1 81 ? -2.801 -13.889 -4.857 1.00 87.31 81 SER A C 1
ATOM 636 O O . SER A 1 81 ? -2.099 -14.656 -4.210 1.00 87.31 81 SER A O 1
ATOM 638 N N . GLU A 1 82 ? -3.238 -14.183 -6.082 1.00 92.88 82 GLU A N 1
ATOM 639 C CA . GLU A 1 82 ? -2.925 -15.419 -6.810 1.00 92.88 82 GLU A CA 1
ATOM 640 C C . GLU A 1 82 ? -1.574 -15.343 -7.553 1.00 92.88 82 GLU A C 1
ATOM 642 O O . GLU A 1 82 ? -1.205 -16.289 -8.247 1.00 92.88 82 GLU A O 1
ATOM 647 N N . ARG A 1 83 ? -0.835 -14.228 -7.420 1.00 93.94 83 ARG A N 1
ATOM 648 C CA . ARG A 1 83 ? 0.396 -13.916 -8.168 1.00 93.94 83 ARG A CA 1
ATOM 649 C C . ARG A 1 83 ? 0.243 -14.134 -9.679 1.00 93.94 83 ARG A C 1
ATOM 651 O O . ARG A 1 83 ? 1.123 -14.680 -10.345 1.00 93.94 83 ARG A O 1
ATOM 658 N N . ASP A 1 84 ? -0.883 -13.696 -10.236 1.00 93.88 84 ASP A N 1
ATOM 659 C CA . ASP A 1 84 ? -1.165 -13.813 -11.663 1.00 93.88 84 ASP A CA 1
ATOM 660 C C . ASP A 1 84 ? -0.195 -12.950 -12.490 1.00 93.88 84 ASP A C 1
ATOM 662 O O . ASP A 1 84 ? -0.361 -11.736 -12.636 1.00 93.88 84 ASP A O 1
ATOM 666 N N . VAL A 1 85 ? 0.822 -13.600 -13.062 1.00 92.00 85 VAL A N 1
ATOM 667 C CA . VAL A 1 85 ? 1.886 -12.975 -13.867 1.00 92.00 85 VAL A CA 1
ATOM 668 C C . VAL A 1 85 ? 1.367 -12.236 -15.099 1.00 92.00 85 VAL A C 1
ATOM 670 O O . VAL A 1 85 ? 2.073 -11.393 -15.661 1.00 92.00 85 VAL A O 1
ATOM 673 N N . THR A 1 86 ? 0.135 -12.514 -15.536 1.00 93.06 86 THR A N 1
ATOM 674 C CA . THR A 1 86 ? -0.455 -11.793 -16.667 1.00 93.06 86 THR A CA 1
ATOM 675 C C . THR A 1 86 ? -0.626 -10.303 -16.360 1.00 93.06 86 THR A C 1
ATOM 677 O O . THR A 1 86 ? -0.479 -9.491 -17.269 1.00 93.06 86 THR A O 1
ATOM 680 N N . LEU A 1 87 ? -0.747 -9.916 -15.081 1.00 92.62 87 LEU A N 1
ATOM 681 C CA . LEU A 1 87 ? -0.783 -8.517 -14.627 1.00 92.62 87 LEU A CA 1
ATOM 682 C C . LEU A 1 87 ? 0.472 -7.702 -14.976 1.00 92.62 87 LEU A C 1
ATOM 684 O O . LEU A 1 87 ? 0.405 -6.477 -15.048 1.00 92.62 87 LEU A O 1
ATOM 688 N N . PHE A 1 88 ? 1.613 -8.350 -15.205 1.00 92.12 88 PHE A N 1
ATOM 689 C CA . PHE A 1 88 ? 2.845 -7.665 -15.603 1.00 92.12 88 PHE A CA 1
ATOM 690 C C . PHE A 1 88 ? 3.155 -7.786 -17.095 1.00 92.12 88 PHE A C 1
ATOM 692 O O . PHE A 1 88 ? 4.087 -7.153 -17.579 1.00 92.12 88 PHE A O 1
ATOM 699 N N . THR A 1 89 ? 2.395 -8.588 -17.843 1.00 89.88 89 THR A N 1
ATOM 700 C CA . THR A 1 89 ? 2.686 -8.883 -19.257 1.00 89.88 89 THR A CA 1
ATOM 701 C C . THR A 1 89 ? 1.604 -8.376 -20.205 1.00 89.88 89 THR A C 1
ATOM 703 O O . THR A 1 89 ? 1.912 -7.977 -21.338 1.00 89.88 89 THR A O 1
ATOM 706 N N . GLU A 1 90 ? 0.354 -8.325 -19.749 1.00 88.81 90 GLU A N 1
ATOM 707 C CA . GLU A 1 90 ? -0.762 -7.744 -20.484 1.00 88.81 90 GLU A CA 1
ATOM 708 C C . GLU A 1 90 ? -0.763 -6.215 -20.408 1.00 88.81 90 GLU A C 1
ATOM 710 O O . GLU A 1 90 ? -0.104 -5.594 -19.573 1.00 88.81 90 GLU A O 1
ATOM 715 N N . GLU A 1 91 ? -1.506 -5.593 -21.315 1.00 83.25 91 GLU A N 1
ATOM 716 C CA . GLU A 1 91 ? -1.781 -4.167 -21.236 1.00 83.25 91 GLU A CA 1
ATOM 717 C C . GLU A 1 91 ? -2.990 -3.970 -20.317 1.00 83.25 91 GLU A C 1
ATOM 719 O O . GLU A 1 91 ? -4.108 -4.355 -20.651 1.00 83.25 91 GLU A O 1
ATOM 724 N N . ASN A 1 92 ? -2.745 -3.430 -19.127 1.00 84.06 92 ASN A N 1
ATOM 725 C CA . ASN A 1 92 ? -3.769 -3.119 -18.133 1.00 84.06 92 ASN A CA 1
ATOM 726 C C . ASN A 1 92 ? -3.706 -1.639 -17.755 1.00 84.06 92 ASN A C 1
ATOM 728 O O . ASN A 1 92 ? -2.737 -0.951 -18.064 1.00 84.06 92 ASN A O 1
ATOM 732 N N . ASP A 1 93 ? -4.735 -1.148 -17.068 1.00 82.19 93 ASP A N 1
ATOM 733 C CA . ASP A 1 93 ? -4.838 0.249 -16.627 1.00 82.19 93 ASP A CA 1
ATOM 734 C C . ASP A 1 93 ? -4.352 0.475 -15.192 1.00 82.19 93 ASP A C 1
ATOM 736 O O . ASP A 1 93 ? -4.858 1.335 -14.471 1.00 82.19 93 ASP A O 1
ATOM 740 N N . ILE A 1 94 ? -3.333 -0.283 -14.774 1.00 88.81 94 ILE A N 1
ATOM 741 C CA . ILE A 1 94 ? -2.719 -0.096 -13.463 1.00 88.81 94 ILE A CA 1
ATOM 742 C C . ILE A 1 94 ? -1.711 1.060 -13.540 1.00 88.81 94 ILE A C 1
ATOM 744 O O . ILE A 1 94 ? -0.558 0.870 -13.932 1.00 88.81 94 ILE A O 1
ATOM 748 N N . SER A 1 95 ? -2.140 2.269 -13.167 1.00 87.50 95 SER A N 1
ATOM 749 C CA . SER A 1 95 ? -1.356 3.511 -13.248 1.00 87.50 95 SER A CA 1
ATOM 750 C C . SER A 1 95 ? 0.016 3.369 -12.598 1.00 87.50 95 SER A C 1
ATOM 752 O O . SER A 1 95 ? 1.026 3.686 -13.215 1.00 87.50 95 SER A O 1
ATOM 754 N N . PHE A 1 96 ? 0.067 2.797 -11.393 1.00 87.69 96 PHE A N 1
ATOM 755 C CA . PHE A 1 96 ? 1.315 2.571 -10.667 1.00 87.69 96 PHE A CA 1
ATOM 756 C C . PHE A 1 96 ? 2.339 1.751 -11.468 1.00 87.69 96 PHE A C 1
ATOM 758 O O . PHE A 1 96 ? 3.501 2.139 -11.561 1.00 87.69 96 PHE A O 1
ATOM 765 N N . LEU A 1 97 ? 1.911 0.647 -12.093 1.00 90.62 97 LEU A N 1
ATOM 766 C CA . LEU A 1 97 ? 2.800 -0.211 -12.882 1.00 90.62 97 LEU A CA 1
ATOM 767 C C . LEU A 1 97 ? 3.282 0.481 -14.162 1.00 90.62 97 LEU A C 1
ATOM 769 O O . LEU A 1 97 ? 4.403 0.224 -14.605 1.00 90.62 97 LEU A O 1
ATOM 773 N N . LYS A 1 98 ? 2.463 1.367 -14.747 1.00 90.38 98 LYS A N 1
ATOM 774 C CA . LYS A 1 98 ? 2.839 2.167 -15.923 1.00 90.38 98 LYS A CA 1
ATOM 775 C C . LYS A 1 98 ? 3.888 3.227 -15.586 1.00 90.38 98 LYS A C 1
ATOM 777 O O . LYS A 1 98 ? 4.846 3.371 -16.344 1.00 90.38 98 LYS A O 1
ATOM 782 N N . GLU A 1 99 ? 3.735 3.927 -14.463 1.00 88.06 99 GLU A N 1
ATOM 783 C CA . GLU A 1 99 ? 4.663 4.984 -14.023 1.00 88.06 99 GLU A CA 1
ATOM 784 C C . GLU A 1 99 ? 6.088 4.458 -13.812 1.00 88.06 99 GLU A C 1
ATOM 786 O O . GLU A 1 99 ? 7.065 5.114 -14.174 1.00 88.06 99 GLU A O 1
ATOM 791 N N . VAL A 1 100 ? 6.217 3.231 -13.299 1.00 89.88 100 VAL A N 1
ATOM 792 C CA . VAL A 1 100 ? 7.518 2.569 -13.118 1.00 89.88 100 VAL A CA 1
ATOM 793 C C . VAL A 1 100 ? 7.909 1.673 -14.295 1.00 89.88 100 VAL A C 1
ATOM 795 O O . VAL A 1 100 ? 8.861 0.910 -14.170 1.00 89.88 100 VAL A O 1
ATOM 798 N N . ASP A 1 101 ? 7.198 1.728 -15.425 1.00 91.25 101 ASP A N 1
ATOM 799 C CA . ASP A 1 101 ? 7.432 0.907 -16.626 1.00 91.25 101 ASP A CA 1
ATOM 800 C C . ASP A 1 101 ? 7.642 -0.590 -16.309 1.00 91.25 101 ASP A C 1
ATOM 802 O O . ASP A 1 101 ? 8.564 -1.242 -16.810 1.00 91.25 101 ASP A O 1
ATOM 806 N N . MET A 1 102 ? 6.815 -1.128 -15.402 1.00 92.38 102 MET A N 1
ATOM 807 C CA . MET A 1 102 ? 7.021 -2.470 -14.851 1.00 92.38 102 MET A CA 1
ATOM 808 C C . MET A 1 102 ? 6.897 -3.550 -15.920 1.00 92.38 102 MET A C 1
ATOM 810 O O . MET A 1 102 ? 7.604 -4.548 -15.878 1.00 92.38 102 MET A O 1
ATOM 814 N N . ARG A 1 103 ? 6.031 -3.346 -16.915 1.00 92.75 103 ARG A N 1
ATOM 815 C CA . ARG A 1 103 ? 5.833 -4.310 -18.000 1.00 92.75 103 ARG A CA 1
ATOM 816 C C . ARG A 1 103 ? 7.117 -4.562 -18.786 1.00 92.75 103 ARG A C 1
ATOM 818 O O . ARG A 1 103 ? 7.469 -5.711 -19.033 1.00 92.75 103 ARG A O 1
ATOM 825 N N . SER A 1 104 ? 7.820 -3.496 -19.166 1.00 91.81 104 SER A N 1
ATOM 826 C CA . SER A 1 104 ? 9.073 -3.615 -19.917 1.00 91.81 104 SER A CA 1
ATOM 827 C C . SER A 1 104 ? 10.145 -4.321 -19.088 1.00 91.81 104 SER A C 1
ATOM 829 O O . SER A 1 104 ? 10.835 -5.191 -19.608 1.00 91.81 104 SER A O 1
ATOM 831 N N . LYS A 1 105 ? 10.223 -4.005 -17.789 1.00 92.06 105 LYS A N 1
ATOM 832 C CA . LYS A 1 105 ? 11.141 -4.648 -16.836 1.00 92.06 105 LYS A CA 1
ATOM 833 C C . LYS A 1 105 ? 10.829 -6.124 -16.624 1.00 92.06 105 LYS A C 1
ATOM 835 O O . LYS A 1 105 ? 11.727 -6.950 -16.616 1.00 92.06 105 LYS A O 1
ATOM 840 N N . TRP A 1 106 ? 9.554 -6.471 -16.488 1.00 92.75 106 TRP A N 1
ATOM 841 C CA . TRP A 1 106 ? 9.127 -7.849 -16.264 1.00 92.75 106 TRP A CA 1
ATOM 842 C C . TRP A 1 106 ? 9.439 -8.760 -17.456 1.00 92.75 106 TRP A C 1
ATOM 844 O O . TRP A 1 106 ? 9.811 -9.920 -17.278 1.00 92.75 106 TRP A O 1
ATOM 854 N N . LEU A 1 107 ? 9.289 -8.223 -18.672 1.00 91.19 107 LEU A N 1
ATOM 855 C CA . LEU A 1 107 ? 9.585 -8.911 -19.931 1.00 91.19 107 LEU A CA 1
ATOM 856 C C . LEU A 1 107 ? 11.083 -8.948 -20.271 1.00 91.19 107 LEU A C 1
ATOM 858 O O . LEU A 1 107 ? 11.461 -9.580 -21.261 1.00 91.19 107 LEU A O 1
ATOM 862 N N . ASP A 1 108 ? 11.933 -8.287 -19.485 1.00 90.62 108 ASP A N 1
ATOM 863 C CA . ASP A 1 108 ? 13.378 -8.366 -19.645 1.00 90.62 108 ASP A CA 1
ATOM 864 C C . ASP A 1 108 ? 13.882 -9.749 -19.200 1.00 90.62 108 ASP A C 1
ATOM 866 O O . ASP A 1 108 ? 13.685 -10.195 -18.068 1.00 90.62 108 ASP A O 1
ATOM 870 N N . ASN A 1 109 ? 14.557 -10.441 -20.119 1.00 86.94 109 ASN A N 1
ATOM 871 C CA . ASN A 1 109 ? 15.104 -11.777 -19.887 1.00 86.94 109 ASN A CA 1
ATOM 872 C C . ASN A 1 109 ? 16.345 -11.772 -18.977 1.00 86.94 109 ASN A C 1
ATOM 874 O O . ASN A 1 109 ? 16.833 -12.845 -18.626 1.00 86.94 109 ASN A O 1
ATOM 878 N N . THR A 1 110 ? 16.888 -10.600 -18.640 1.00 87.50 110 THR A N 1
ATOM 879 C CA . THR A 1 110 ? 18.010 -10.456 -17.700 1.00 87.50 110 THR A CA 1
ATOM 880 C C . THR A 1 110 ? 17.566 -10.439 -16.238 1.00 87.50 110 THR A C 1
ATOM 882 O O . THR A 1 110 ? 18.398 -10.638 -15.357 1.00 87.50 110 THR A O 1
ATOM 885 N N . VAL A 1 111 ? 16.267 -10.254 -15.983 1.00 89.06 111 VAL A N 1
ATOM 886 C CA . VAL A 1 111 ? 15.680 -10.273 -14.641 1.00 89.06 111 VAL A CA 1
ATOM 887 C C . VAL A 1 111 ? 15.455 -11.720 -14.213 1.00 89.06 111 VAL A C 1
ATOM 889 O O . VAL A 1 111 ? 14.788 -12.491 -14.915 1.00 89.06 111 VAL A O 1
ATOM 892 N N . ASP A 1 112 ? 16.022 -12.084 -13.067 1.00 89.94 112 ASP A N 1
ATOM 893 C CA . ASP A 1 112 ? 15.888 -13.412 -12.482 1.00 89.94 112 ASP A CA 1
ATOM 894 C C . ASP A 1 112 ? 14.583 -13.581 -11.691 1.00 89.94 112 ASP A C 1
ATOM 896 O O . ASP A 1 112 ? 13.833 -12.635 -11.431 1.00 89.94 112 ASP A O 1
ATOM 900 N N . ASP A 1 113 ? 14.283 -14.831 -11.344 1.00 91.88 113 ASP A N 1
ATOM 901 C CA . ASP A 1 113 ? 13.049 -15.173 -10.639 1.00 91.88 113 ASP A CA 1
ATOM 902 C C . ASP A 1 113 ? 13.037 -14.636 -9.201 1.00 91.88 113 ASP A C 1
ATOM 904 O O . ASP A 1 113 ? 11.978 -14.256 -8.713 1.00 91.88 113 ASP A O 1
ATOM 908 N N . GLU A 1 114 ? 14.202 -14.502 -8.558 1.00 91.94 114 GLU A N 1
ATOM 909 C CA . GLU A 1 114 ? 14.321 -13.906 -7.221 1.00 91.94 114 GLU A CA 1
ATOM 910 C C . GLU A 1 114 ? 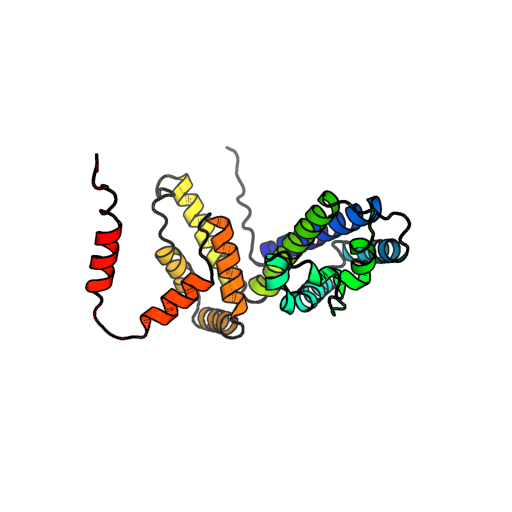13.889 -12.432 -7.235 1.00 91.94 114 GLU A C 1
ATOM 912 O O . GLU A 1 114 ? 13.064 -12.014 -6.422 1.00 91.94 114 GLU A O 1
ATOM 917 N N . THR A 1 115 ? 14.349 -11.653 -8.218 1.00 92.38 115 THR A N 1
ATOM 918 C CA . THR A 1 115 ? 13.912 -10.262 -8.392 1.00 92.38 115 THR A CA 1
ATOM 919 C C . THR A 1 115 ? 12.406 -10.182 -8.656 1.00 92.38 115 THR A C 1
ATOM 921 O O . THR A 1 115 ? 11.723 -9.318 -8.101 1.00 92.38 115 THR A O 1
ATOM 924 N N . ARG A 1 116 ? 11.854 -11.093 -9.470 1.00 93.06 116 ARG A N 1
ATOM 925 C CA . ARG A 1 116 ? 10.402 -11.163 -9.730 1.00 93.06 116 ARG A CA 1
ATOM 926 C C . ARG A 1 116 ? 9.599 -11.487 -8.470 1.00 93.06 116 ARG A C 1
ATOM 928 O O . ARG A 1 116 ? 8.534 -10.900 -8.266 1.00 93.06 116 ARG A O 1
ATOM 935 N N . ASP A 1 117 ? 10.100 -12.385 -7.630 1.00 92.88 117 ASP A N 1
ATOM 936 C CA . ASP A 1 117 ? 9.468 -12.738 -6.360 1.00 92.88 117 ASP A CA 1
ATOM 937 C C . ASP A 1 117 ? 9.465 -11.560 -5.383 1.00 92.88 117 ASP A C 1
ATOM 939 O O . ASP A 1 117 ? 8.423 -11.255 -4.799 1.00 92.88 117 ASP A O 1
ATOM 943 N N . VAL A 1 118 ? 10.576 -10.828 -5.287 1.00 93.25 118 VAL A N 1
ATOM 944 C CA . VAL A 1 118 ? 10.673 -9.614 -4.462 1.00 93.25 118 VAL A CA 1
ATOM 945 C C . VAL A 1 118 ? 9.701 -8.528 -4.942 1.00 93.25 118 VAL A C 1
ATOM 947 O O . VAL A 1 118 ? 9.033 -7.885 -4.130 1.00 93.25 118 VAL A O 1
ATOM 950 N N . ILE A 1 119 ? 9.544 -8.335 -6.258 1.00 93.25 119 ILE A N 1
ATOM 951 C CA . ILE A 1 119 ? 8.540 -7.401 -6.806 1.00 93.25 119 ILE A CA 1
ATOM 952 C C . ILE A 1 119 ? 7.131 -7.786 -6.343 1.00 93.25 119 ILE A C 1
ATOM 954 O O . ILE A 1 119 ? 6.353 -6.912 -5.947 1.00 93.25 119 ILE A O 1
ATOM 958 N N . TRP A 1 120 ? 6.797 -9.079 -6.367 1.00 94.44 120 TRP A N 1
ATOM 959 C CA . TRP A 1 120 ? 5.505 -9.556 -5.879 1.00 94.44 120 TRP A CA 1
ATOM 960 C C . TRP A 1 120 ? 5.299 -9.262 -4.398 1.00 94.44 120 TRP A C 1
ATOM 962 O O . TRP A 1 120 ? 4.213 -8.824 -4.023 1.00 94.44 120 TRP A O 1
ATOM 972 N N . GLU A 1 121 ? 6.315 -9.471 -3.565 1.00 92.94 121 GLU A N 1
ATOM 973 C CA . GLU A 1 121 ? 6.243 -9.172 -2.132 1.00 92.94 121 GLU A CA 1
ATOM 974 C C . GLU A 1 121 ? 5.933 -7.694 -1.879 1.00 92.94 121 GLU A C 1
ATOM 976 O O . GLU A 1 121 ? 5.014 -7.381 -1.118 1.00 92.94 121 GLU A O 1
ATOM 981 N N . TYR A 1 122 ? 6.603 -6.787 -2.595 1.00 94.94 122 TYR A N 1
ATOM 982 C CA . TYR A 1 122 ? 6.302 -5.358 -2.514 1.00 94.94 122 TYR A CA 1
ATOM 983 C C . TYR A 1 122 ? 4.874 -5.032 -2.955 1.00 94.94 122 TYR A C 1
ATOM 985 O O . TYR A 1 122 ? 4.174 -4.290 -2.267 1.00 94.94 122 TYR A O 1
ATOM 993 N N . VAL A 1 123 ? 4.416 -5.581 -4.084 1.00 94.06 123 VAL A N 1
ATOM 994 C CA . VAL A 1 123 ? 3.051 -5.338 -4.579 1.00 94.06 123 VAL A CA 1
ATOM 995 C C . VAL A 1 123 ? 2.004 -5.852 -3.591 1.00 94.06 123 VAL A C 1
ATOM 997 O O . VAL A 1 123 ? 1.012 -5.169 -3.341 1.00 94.06 123 VAL A O 1
ATOM 1000 N N . LEU A 1 124 ? 2.217 -7.027 -2.998 1.00 92.50 124 LEU A N 1
ATOM 1001 C CA . LEU A 1 124 ? 1.303 -7.603 -2.013 1.00 92.50 124 LEU A CA 1
ATOM 1002 C C . LEU A 1 124 ? 1.245 -6.771 -0.727 1.00 92.50 124 LEU A C 1
ATOM 1004 O O . LEU A 1 124 ? 0.148 -6.476 -0.249 1.00 92.50 124 LEU A O 1
ATOM 1008 N N . GLU A 1 125 ? 2.389 -6.334 -0.201 1.00 93.44 125 GLU A N 1
ATOM 1009 C CA . GLU A 1 125 ? 2.418 -5.524 1.022 1.00 93.44 125 GLU A CA 1
ATOM 1010 C C . GLU A 1 125 ? 1.840 -4.117 0.786 1.00 93.44 125 GLU A C 1
ATOM 1012 O O . GLU A 1 125 ? 1.040 -3.630 1.588 1.00 93.44 125 GLU A O 1
ATOM 1017 N N . LEU A 1 126 ? 2.125 -3.485 -0.359 1.00 94.75 126 LEU A N 1
ATOM 1018 C CA . LEU A 1 126 ? 1.496 -2.216 -0.749 1.00 94.75 126 LEU A CA 1
ATOM 1019 C C . LEU A 1 126 ? -0.029 -2.357 -0.932 1.00 94.75 126 LEU A C 1
ATOM 1021 O O . LEU A 1 126 ? -0.796 -1.490 -0.494 1.00 94.75 126 LEU A O 1
ATOM 1025 N N . ASN A 1 127 ? -0.498 -3.463 -1.518 1.00 93.00 127 ASN A N 1
ATOM 1026 C CA . ASN A 1 127 ? -1.927 -3.774 -1.631 1.00 93.00 127 ASN A CA 1
ATOM 1027 C C . ASN A 1 127 ? -2.588 -3.950 -0.264 1.00 93.00 127 ASN A C 1
ATOM 1029 O O . ASN A 1 127 ? -3.707 -3.480 -0.054 1.00 93.00 127 ASN A O 1
ATOM 1033 N N . LYS A 1 128 ? -1.919 -4.616 0.676 1.00 88.06 128 LYS A N 1
ATOM 1034 C CA . LYS A 1 128 ? -2.415 -4.785 2.044 1.00 88.06 128 LYS A CA 1
ATOM 1035 C C . LYS A 1 128 ? -2.525 -3.441 2.762 1.00 88.06 128 LYS A C 1
ATOM 1037 O O . LYS A 1 128 ? -3.591 -3.112 3.280 1.00 88.06 128 LYS A O 1
ATOM 1042 N N . LEU A 1 129 ? -1.466 -2.632 2.739 1.00 89.06 129 LEU A N 1
ATOM 1043 C CA . LEU A 1 129 ? -1.437 -1.324 3.403 1.00 89.06 129 LEU A CA 1
ATOM 1044 C C . LEU A 1 129 ? -2.470 -0.349 2.812 1.00 89.06 129 LEU A C 1
ATOM 1046 O O . LEU A 1 129 ? -3.165 0.347 3.557 1.00 89.06 129 LEU A O 1
ATOM 1050 N N . SER A 1 130 ? -2.636 -0.336 1.487 1.00 92.31 130 SER A N 1
ATOM 1051 C CA . SER A 1 130 ? -3.651 0.495 0.823 1.00 92.31 130 SER A CA 1
ATOM 1052 C C . SER A 1 130 ? -5.083 0.044 1.131 1.00 92.31 130 SER A C 1
ATOM 1054 O O . SER A 1 130 ? -5.928 0.888 1.438 1.00 92.31 130 SER A O 1
ATOM 1056 N N . GLN A 1 131 ? -5.359 -1.266 1.150 1.00 88.69 131 GLN A N 1
ATOM 1057 C CA . GLN A 1 131 ? -6.650 -1.807 1.596 1.00 88.69 131 GLN A CA 1
ATOM 1058 C C . GLN A 1 131 ? -6.953 -1.446 3.049 1.00 88.69 131 GLN A C 1
ATOM 1060 O O . GLN A 1 131 ? -8.074 -1.045 3.356 1.00 88.69 131 GLN A O 1
ATOM 1065 N N . MET A 1 132 ? -5.966 -1.524 3.940 1.00 82.38 132 MET A N 1
ATOM 1066 C CA . MET A 1 132 ? -6.150 -1.123 5.334 1.00 82.38 132 MET A CA 1
ATOM 1067 C C . MET A 1 132 ? -6.448 0.376 5.454 1.00 82.38 132 MET A C 1
ATOM 1069 O O . MET A 1 132 ? -7.428 0.761 6.086 1.00 82.38 132 MET A O 1
ATOM 1073 N N . CYS A 1 133 ? -5.660 1.240 4.812 1.00 85.62 133 CYS A N 1
ATOM 1074 C CA . CYS A 1 133 ? -5.814 2.688 4.958 1.00 85.62 133 CYS A CA 1
ATOM 1075 C C . CYS A 1 133 ? -7.068 3.246 4.255 1.00 85.62 133 CYS A C 1
ATOM 1077 O O . CYS A 1 133 ? -7.841 4.007 4.849 1.00 85.62 133 CYS A O 1
ATOM 1079 N N . VAL A 1 134 ? -7.283 2.878 2.990 1.00 86.50 134 VAL A N 1
ATOM 1080 C CA . VAL A 1 134 ? -8.352 3.433 2.137 1.00 86.50 134 VAL A CA 1
ATOM 1081 C C . VAL A 1 134 ? -9.608 2.564 2.182 1.00 86.50 134 VAL A C 1
ATOM 1083 O O . VAL A 1 134 ? -10.720 3.082 2.263 1.00 86.50 134 VAL A O 1
ATOM 1086 N N . GLY A 1 135 ? -9.445 1.241 2.162 1.00 76.94 135 GLY A N 1
ATOM 1087 C CA . GLY A 1 135 ? -10.561 0.295 2.180 1.00 76.94 135 GLY A CA 1
ATOM 1088 C C . GLY A 1 135 ? -11.209 0.140 3.556 1.00 76.94 135 GLY A C 1
ATOM 1089 O O . GLY A 1 135 ? -12.432 0.090 3.637 1.00 76.94 135 GLY A O 1
ATOM 1090 N N . LEU A 1 136 ? -10.419 0.094 4.634 1.00 75.50 136 LEU A N 1
ATOM 1091 C CA . LEU A 1 136 ? -10.922 -0.209 5.977 1.00 75.50 136 LEU A CA 1
ATOM 1092 C C . LEU A 1 136 ? -11.019 1.034 6.870 1.00 75.50 136 LEU A C 1
ATOM 1094 O O . LEU A 1 136 ? -12.113 1.435 7.264 1.00 75.50 136 LEU A O 1
ATOM 1098 N N . PHE A 1 137 ? -9.896 1.684 7.175 1.00 76.88 137 PHE A N 1
ATOM 1099 C CA . PHE A 1 137 ? -9.854 2.768 8.166 1.00 76.88 137 PHE A CA 1
ATOM 1100 C C . PHE A 1 137 ? -10.538 4.052 7.710 1.00 76.88 137 PHE A C 1
ATOM 1102 O O . PHE A 1 137 ? -10.983 4.834 8.540 1.00 76.88 137 PHE A O 1
ATOM 1109 N N . SER A 1 138 ? -10.661 4.270 6.402 1.00 74.62 138 SER A N 1
ATOM 1110 C CA . SER A 1 138 ? -11.447 5.394 5.882 1.00 74.62 138 SER A CA 1
ATOM 1111 C C . SER A 1 138 ? -12.959 5.128 5.899 1.00 74.62 138 SER A C 1
ATOM 1113 O O . SER A 1 138 ? -13.725 6.041 5.608 1.00 74.62 138 SER A O 1
ATOM 1115 N N . ARG A 1 139 ? -13.392 3.902 6.233 1.00 70.31 139 ARG A N 1
ATOM 1116 C CA . ARG A 1 139 ? -14.803 3.480 6.226 1.00 70.31 139 ARG A CA 1
ATOM 1117 C C . ARG A 1 139 ? -15.340 3.098 7.597 1.00 70.31 139 ARG A C 1
ATOM 1119 O O . ARG A 1 139 ? -16.538 3.195 7.825 1.00 70.31 139 ARG A O 1
ATOM 1126 N N . ILE A 1 140 ? -14.491 2.660 8.518 1.00 71.81 140 ILE A N 1
ATOM 1127 C CA . ILE A 1 140 ? -14.916 2.453 9.901 1.00 71.81 140 ILE A CA 1
ATOM 1128 C C . ILE A 1 140 ? -14.916 3.820 10.602 1.00 71.81 140 ILE A C 1
ATOM 1130 O O . ILE A 1 140 ? -13.886 4.497 10.577 1.00 71.81 140 ILE A O 1
ATOM 1134 N N . PRO A 1 141 ? -16.031 4.240 11.234 1.00 72.06 141 PRO A N 1
ATOM 1135 C CA . PRO A 1 141 ? -16.059 5.464 12.027 1.00 72.06 141 PRO A CA 1
ATOM 1136 C C . PRO A 1 141 ? -14.928 5.476 13.062 1.00 72.06 141 PRO A C 1
ATOM 1138 O O . PRO A 1 141 ? -14.652 4.454 13.695 1.00 72.06 141 PRO A O 1
ATOM 1141 N N . SER A 1 142 ? -14.281 6.626 13.263 1.00 71.38 142 SER A N 1
ATOM 1142 C CA . SER A 1 142 ? -13.130 6.732 14.175 1.00 71.38 142 SER A CA 1
ATOM 1143 C C . SER A 1 142 ? -13.472 6.264 15.588 1.00 71.38 142 SER A C 1
ATOM 1145 O O . SER A 1 142 ? -12.705 5.523 16.191 1.00 71.38 142 SER A O 1
ATOM 1147 N N . ALA A 1 143 ? -14.675 6.590 16.063 1.00 71.19 143 ALA A N 1
ATOM 1148 C CA . ALA A 1 143 ? -15.175 6.148 17.358 1.00 71.19 143 ALA A CA 1
ATOM 1149 C C . ALA A 1 143 ? -15.303 4.616 17.465 1.00 71.19 143 ALA A C 1
ATOM 1151 O O . ALA A 1 143 ? -15.012 4.038 18.513 1.00 71.19 143 ALA A O 1
ATOM 1152 N N . THR A 1 144 ? -15.653 3.928 16.372 1.00 73.56 144 THR A N 1
ATOM 1153 C CA . THR A 1 144 ? -15.676 2.461 16.332 1.00 73.56 144 THR A CA 1
ATOM 1154 C C . THR A 1 144 ? -14.272 1.871 16.402 1.00 73.56 144 THR A C 1
ATOM 1156 O O . THR A 1 144 ? -14.050 0.916 17.147 1.00 73.56 144 THR A O 1
ATOM 1159 N N . LEU A 1 145 ? -13.304 2.450 15.689 1.00 73.19 145 LEU A N 1
ATOM 1160 C CA . LEU A 1 145 ? -11.899 2.033 15.775 1.00 73.19 145 LEU A CA 1
ATOM 1161 C C . LEU A 1 145 ? -11.313 2.282 17.173 1.00 73.19 145 LEU A C 1
ATOM 1163 O O . LEU A 1 145 ? -10.675 1.387 17.729 1.00 73.19 145 LEU A O 1
ATOM 1167 N N . ASP A 1 146 ? -11.594 3.440 17.773 1.00 76.19 146 ASP A N 1
ATOM 1168 C CA . ASP A 1 146 ? -11.196 3.758 19.149 1.00 76.19 146 ASP A CA 1
ATOM 1169 C C . ASP A 1 146 ? -11.782 2.737 20.135 1.00 76.19 146 ASP A C 1
ATOM 1171 O O . ASP A 1 146 ? -11.106 2.289 21.065 1.00 76.19 146 ASP A O 1
ATOM 1175 N N . ARG A 1 147 ? -13.025 2.294 19.908 1.00 77.38 147 ARG A N 1
ATOM 1176 C CA . ARG A 1 147 ? -13.681 1.294 20.754 1.00 77.38 147 ARG A CA 1
ATOM 1177 C C . ARG A 1 147 ? -13.098 -0.108 20.603 1.00 77.38 147 ARG A C 1
ATOM 1179 O O . ARG A 1 147 ? -12.906 -0.798 21.613 1.00 77.38 147 ARG A O 1
ATOM 1186 N N . ILE A 1 148 ? -12.791 -0.523 19.372 1.00 77.12 148 ILE A N 1
ATOM 1187 C CA . ILE A 1 148 ? -12.063 -1.772 19.095 1.00 77.12 148 ILE A CA 1
ATOM 1188 C C . ILE A 1 148 ? -10.739 -1.755 19.858 1.00 77.12 148 ILE A C 1
ATOM 1190 O O . ILE A 1 148 ? -10.399 -2.718 20.547 1.00 77.12 148 ILE A O 1
ATOM 1194 N N . GLN A 1 149 ? -10.031 -0.630 19.813 1.00 73.38 149 GLN A N 1
ATOM 1195 C CA . GLN A 1 149 ? -8.759 -0.494 20.494 1.00 73.38 149 GLN A CA 1
ATOM 1196 C C . GLN A 1 149 ? -8.890 -0.511 22.022 1.00 73.38 149 GLN A C 1
ATOM 1198 O O . GLN A 1 149 ? -8.150 -1.238 22.682 1.00 73.38 149 GLN A O 1
ATOM 1203 N N . GLN A 1 150 ? -9.831 0.235 22.608 1.00 79.38 150 GLN A N 1
ATOM 1204 C CA . GLN A 1 150 ? -10.078 0.204 24.058 1.00 79.38 150 GLN A CA 1
ATOM 1205 C C . GLN A 1 150 ? -10.398 -1.213 24.545 1.00 79.38 150 GLN A C 1
ATOM 1207 O O . GLN A 1 150 ? -9.908 -1.647 25.593 1.00 79.38 150 GLN A O 1
ATOM 1212 N N . THR A 1 151 ? -11.184 -1.952 23.759 1.00 80.38 151 THR A N 1
ATOM 1213 C CA . THR A 1 151 ? -11.485 -3.363 24.019 1.00 80.38 151 THR A CA 1
ATOM 1214 C C . THR A 1 151 ? -10.208 -4.204 23.966 1.00 80.38 151 THR A C 1
ATOM 1216 O O . THR A 1 151 ? -9.933 -4.943 24.911 1.00 80.38 151 THR A O 1
ATOM 1219 N N . ALA A 1 152 ? -9.372 -4.037 22.935 1.00 75.94 152 ALA A N 1
ATOM 1220 C CA . ALA A 1 152 ? -8.096 -4.743 22.802 1.00 75.94 152 ALA A CA 1
ATOM 1221 C C . ALA A 1 152 ? -7.121 -4.451 23.960 1.00 75.94 152 ALA A C 1
ATOM 1223 O O . ALA A 1 152 ? -6.544 -5.381 24.522 1.00 75.94 152 ALA A O 1
ATOM 1224 N N . VAL A 1 153 ? -6.982 -3.186 24.376 1.00 76.25 153 VAL A N 1
ATOM 1225 C CA . VAL A 1 153 ? -6.147 -2.781 25.525 1.00 76.25 153 VAL A CA 1
ATOM 1226 C C . VAL A 1 153 ? -6.669 -3.398 26.823 1.00 76.25 153 VAL A C 1
ATOM 1228 O O . VAL A 1 153 ? -5.889 -3.916 27.622 1.00 76.25 153 VAL A O 1
ATOM 1231 N N . THR A 1 154 ? -7.989 -3.406 27.019 1.00 78.88 154 THR A N 1
ATOM 1232 C CA . THR A 1 154 ? -8.618 -4.027 28.194 1.00 78.88 154 THR A CA 1
ATOM 1233 C C . THR A 1 154 ? -8.354 -5.533 28.234 1.00 78.88 154 THR A C 1
ATOM 1235 O O . THR A 1 154 ? -8.016 -6.071 29.288 1.00 78.88 154 THR A O 1
ATOM 1238 N N . LEU A 1 155 ? -8.465 -6.219 27.094 1.00 77.69 155 LEU A N 1
ATOM 1239 C CA . LEU A 1 155 ? -8.175 -7.651 26.983 1.00 77.69 155 LEU A CA 1
ATOM 1240 C C . LEU A 1 155 ? -6.696 -7.949 27.240 1.00 77.69 155 LEU A C 1
ATOM 1242 O O . LEU A 1 155 ? -6.386 -8.828 28.040 1.00 77.69 155 LEU A O 1
ATOM 1246 N N . ALA A 1 156 ? -5.786 -7.183 26.633 1.00 73.56 156 ALA A N 1
ATOM 1247 C CA . ALA A 1 156 ? -4.350 -7.317 26.864 1.00 73.56 156 ALA A CA 1
ATOM 1248 C C . ALA A 1 156 ? -3.989 -7.105 28.344 1.00 73.56 156 ALA A C 1
ATOM 1250 O O . ALA A 1 156 ? -3.176 -7.851 28.898 1.00 73.56 156 ALA A O 1
ATOM 1251 N N . GLY A 1 157 ? -4.635 -6.138 29.005 1.00 76.06 157 GLY A N 1
ATOM 1252 C CA . GLY A 1 157 ? -4.510 -5.905 30.443 1.00 76.06 157 GLY A CA 1
ATOM 1253 C C . GLY A 1 157 ? -4.955 -7.107 31.279 1.00 76.06 157 GLY A C 1
ATOM 1254 O O . GLY A 1 157 ? -4.210 -7.537 32.157 1.00 76.06 157 GLY A O 1
ATOM 1255 N N . LYS A 1 158 ? -6.118 -7.694 30.965 1.00 78.88 158 LYS A N 1
ATOM 1256 C CA . LYS A 1 158 ? -6.657 -8.886 31.650 1.00 78.88 158 LYS A CA 1
ATOM 1257 C C . LYS A 1 158 ? -5.811 -10.143 31.440 1.00 78.88 158 LYS A C 1
ATOM 1259 O O . LYS A 1 158 ? -5.666 -10.951 32.354 1.00 78.88 158 LYS A O 1
ATOM 1264 N N . ILE A 1 159 ? -5.227 -10.303 30.253 1.00 79.31 159 ILE A N 1
ATOM 1265 C CA . ILE A 1 159 ? -4.285 -11.395 29.975 1.00 79.31 159 ILE A CA 1
ATOM 1266 C C . ILE A 1 159 ? -2.999 -11.197 30.779 1.00 79.31 159 ILE A C 1
ATOM 1268 O O . ILE A 1 159 ? -2.511 -12.123 31.424 1.00 79.31 159 ILE A O 1
ATOM 1272 N N . SER A 1 160 ? -2.476 -9.971 30.796 1.00 75.19 160 SER A N 1
ATOM 1273 C CA . SER A 1 160 ? -1.239 -9.639 31.513 1.00 75.19 160 SER A CA 1
ATOM 1274 C C . SER A 1 160 ? -1.381 -9.750 33.033 1.00 75.19 160 SER A C 1
ATOM 1276 O O . SER A 1 160 ? -0.415 -10.090 33.713 1.00 75.19 160 SER A O 1
ATOM 1278 N N . SER A 1 161 ? -2.572 -9.481 33.578 1.00 83.69 161 SER A N 1
ATOM 1279 C CA . SER A 1 161 ? -2.873 -9.653 35.004 1.00 83.69 161 SER A CA 1
ATOM 1280 C C . SER A 1 161 ? -3.168 -11.104 35.398 1.00 83.69 161 SER A C 1
ATOM 1282 O O . SER A 1 161 ? -3.245 -11.400 36.591 1.00 83.69 161 SER A O 1
ATOM 1284 N N . GLY A 1 162 ? -3.317 -12.010 34.425 1.00 79.44 162 GLY A N 1
ATOM 1285 C CA . GLY A 1 162 ? -3.695 -13.404 34.655 1.00 79.44 162 GLY A CA 1
ATOM 1286 C C . GLY A 1 162 ? -5.179 -13.609 34.979 1.00 79.44 162 GLY A C 1
ATOM 1287 O O . GLY A 1 162 ? -5.555 -14.711 35.368 1.00 79.44 162 GLY A O 1
ATOM 1288 N N . GLU A 1 163 ? -6.024 -12.581 34.822 1.00 78.94 163 GLU A N 1
ATOM 1289 C CA . GLU A 1 163 ? -7.487 -12.698 34.956 1.00 78.94 163 GLU A CA 1
ATOM 1290 C C . GLU A 1 163 ? -8.127 -13.455 33.787 1.00 78.94 163 GLU A C 1
ATOM 1292 O O . GLU A 1 163 ? -9.206 -14.024 33.940 1.00 78.94 163 GLU A O 1
ATOM 1297 N N . LEU A 1 164 ? -7.476 -13.453 32.623 1.00 76.81 164 LEU A N 1
ATOM 1298 C CA . LEU A 1 164 ? -7.942 -14.121 31.414 1.00 76.81 164 LEU A CA 1
ATOM 1299 C C . LEU A 1 164 ? -6.797 -14.939 30.805 1.00 76.81 164 LEU A C 1
ATOM 1301 O O . LEU A 1 164 ? -5.719 -14.403 30.554 1.00 76.81 164 LEU A O 1
ATOM 1305 N N . ALA A 1 165 ? -7.010 -16.225 30.527 1.00 77.62 165 ALA A N 1
ATOM 1306 C CA . ALA A 1 165 ? -6.062 -16.988 29.722 1.00 77.62 165 ALA A CA 1
ATOM 1307 C C . ALA A 1 165 ? -6.254 -16.639 28.239 1.00 77.62 165 ALA A C 1
ATOM 1309 O O . ALA A 1 165 ? -7.381 -16.518 27.767 1.00 77.62 165 ALA A O 1
ATOM 1310 N N . ALA A 1 166 ? -5.165 -16.531 27.472 1.00 62.78 166 ALA A N 1
ATOM 1311 C CA . ALA A 1 166 ? -5.250 -16.259 26.032 1.00 62.78 166 ALA A CA 1
ATOM 1312 C C . ALA A 1 166 ? -6.056 -17.330 25.260 1.00 62.78 166 ALA A C 1
ATOM 1314 O O . ALA A 1 166 ? -6.616 -17.033 24.211 1.00 62.78 166 ALA A O 1
ATOM 1315 N N . GLY A 1 167 ? -6.142 -18.557 25.791 1.00 69.44 167 GLY A N 1
ATOM 1316 C CA . GLY A 1 167 ? -6.961 -19.639 25.232 1.00 69.44 167 GLY A CA 1
ATOM 1317 C C . GLY A 1 167 ? -8.468 -19.512 25.488 1.00 69.44 167 GLY A C 1
ATOM 1318 O O . GLY A 1 167 ? -9.235 -20.193 24.819 1.00 69.44 167 GLY A O 1
ATOM 1319 N N . ASP A 1 168 ? -8.886 -18.628 26.400 1.00 71.31 168 ASP A N 1
ATOM 1320 C CA . ASP A 1 168 ? -10.293 -18.397 26.765 1.00 71.31 168 ASP A CA 1
ATOM 1321 C C . ASP A 1 168 ? -10.874 -17.139 26.084 1.00 71.31 168 ASP A C 1
ATOM 1323 O O . ASP A 1 168 ? -11.920 -16.622 26.482 1.00 71.31 168 ASP A O 1
ATOM 1327 N N . LEU A 1 169 ? -10.189 -16.604 25.065 1.00 76.12 169 LEU A N 1
ATOM 1328 C CA . LEU A 1 169 ? -10.670 -15.460 24.290 1.00 76.12 169 LEU A CA 1
ATOM 1329 C C . LEU A 1 169 ? -11.878 -15.859 23.431 1.00 76.12 169 LEU A C 1
ATOM 1331 O O . LEU A 1 169 ? -11.740 -16.531 22.411 1.00 76.12 169 LEU A O 1
ATOM 1335 N N . ASP A 1 170 ? -13.062 -15.384 23.815 1.00 77.62 170 ASP A N 1
ATOM 1336 C CA . ASP A 1 170 ? -14.281 -15.526 23.018 1.00 77.62 170 ASP A CA 1
ATOM 1337 C C . ASP A 1 170 ? -14.468 -14.329 22.076 1.00 77.62 170 ASP A C 1
ATOM 1339 O O . ASP A 1 170 ? -14.888 -13.243 22.489 1.00 77.62 170 ASP A O 1
ATOM 1343 N N . LEU A 1 171 ? -14.211 -14.5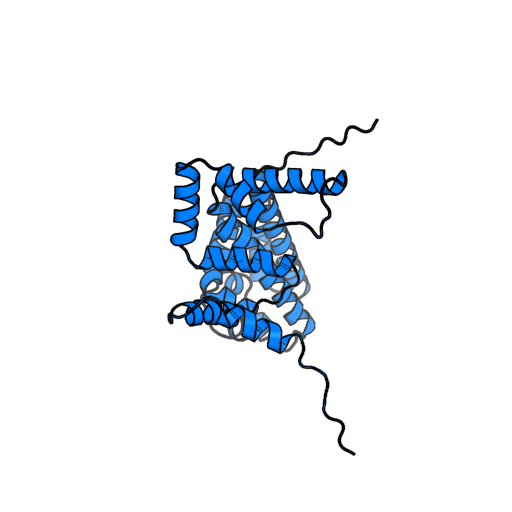59 20.787 1.00 71.75 171 LEU A N 1
ATOM 1344 C CA . LEU A 1 171 ? -14.361 -13.571 19.719 1.00 71.75 171 LEU A CA 1
ATOM 1345 C C . LEU A 1 171 ? -15.793 -13.011 19.613 1.00 71.75 171 LEU A C 1
ATOM 1347 O O . LEU A 1 171 ? -15.966 -11.843 19.262 1.00 71.75 171 LEU A O 1
ATOM 1351 N N . SER A 1 172 ? -16.811 -13.808 19.956 1.00 71.00 172 SER A N 1
ATOM 1352 C CA . SER A 1 172 ? -18.211 -13.371 19.948 1.00 71.00 172 SER A CA 1
ATOM 1353 C C . SER A 1 172 ? -18.467 -12.331 21.036 1.00 71.00 172 SER A C 1
ATOM 1355 O O . SER A 1 172 ? -19.093 -11.304 20.778 1.00 71.00 172 SER A O 1
ATOM 1357 N N . SER A 1 173 ? -17.947 -12.559 22.245 1.00 71.81 173 SER A N 1
ATOM 1358 C CA . SER A 1 173 ? -18.057 -11.601 23.353 1.00 71.81 173 SER A CA 1
ATOM 1359 C C . SER A 1 173 ? -17.321 -10.287 23.068 1.00 71.81 173 SER A C 1
ATOM 1361 O O . SER A 1 173 ? -17.781 -9.210 23.456 1.00 71.81 173 SER A O 1
ATOM 1363 N N . ILE A 1 174 ? -16.199 -10.366 22.346 1.00 75.00 174 ILE A N 1
ATOM 1364 C CA . ILE A 1 174 ? -15.392 -9.211 21.943 1.00 75.00 174 ILE A CA 1
ATOM 1365 C C . ILE A 1 174 ? -16.156 -8.386 20.910 1.00 75.00 174 ILE A C 1
ATOM 1367 O O . ILE A 1 174 ? -16.293 -7.177 21.085 1.00 75.00 174 ILE A O 1
ATOM 1371 N N . GLY A 1 175 ? -16.709 -9.037 19.881 1.00 74.06 175 GLY A N 1
ATOM 1372 C CA . GLY A 1 175 ? -17.564 -8.382 18.891 1.00 74.06 175 GLY A CA 1
ATOM 1373 C C . GLY A 1 175 ? -18.768 -7.697 19.537 1.00 74.06 175 GLY A C 1
ATOM 1374 O O . GLY A 1 175 ? -19.036 -6.532 19.250 1.00 74.06 175 GLY A O 1
ATOM 1375 N N . GLN A 1 176 ? -19.428 -8.372 20.483 1.00 76.38 176 GLN A N 1
ATOM 1376 C CA . GLN A 1 176 ? -20.551 -7.795 21.222 1.00 76.38 176 GLN A CA 1
ATOM 1377 C C . GLN A 1 176 ? -20.122 -6.592 22.073 1.00 76.38 176 GLN A C 1
ATOM 1379 O O . GLN A 1 176 ? -20.780 -5.562 22.039 1.00 76.38 176 GLN A O 1
ATOM 1384 N N . SER A 1 177 ? -18.982 -6.667 22.766 1.00 73.75 177 SER A N 1
ATOM 1385 C CA . SER A 1 177 ? -18.464 -5.560 23.592 1.00 73.75 177 SER A CA 1
ATOM 1386 C C . SER A 1 177 ? -18.097 -4.319 22.774 1.00 73.75 177 SER A C 1
ATOM 1388 O O . SER A 1 177 ? -18.216 -3.189 23.261 1.00 73.75 177 SER A O 1
ATOM 1390 N N . VAL A 1 178 ? -17.637 -4.523 21.535 1.00 76.06 178 VAL A N 1
ATOM 1391 C CA . VAL A 1 178 ? -17.387 -3.433 20.589 1.00 76.06 178 VAL A CA 1
ATOM 1392 C C . VAL A 1 178 ? -18.709 -2.797 20.176 1.00 76.06 178 VAL A C 1
ATOM 1394 O O . VAL A 1 178 ? -18.830 -1.584 20.304 1.00 76.06 178 VAL A O 1
ATOM 1397 N N . VAL A 1 179 ? -19.697 -3.593 19.754 1.00 76.31 179 VAL A N 1
ATOM 1398 C CA . VAL A 1 179 ? -21.010 -3.106 19.289 1.00 76.31 179 VAL A CA 1
ATOM 1399 C C . VAL A 1 179 ? -21.814 -2.437 20.409 1.00 76.31 179 VAL A C 1
ATOM 1401 O O . VAL A 1 179 ? -22.358 -1.361 20.193 1.00 76.31 179 VAL A O 1
ATOM 1404 N N . ASP A 1 180 ? -21.828 -3.005 21.616 1.00 78.06 180 ASP A N 1
ATOM 1405 C CA . ASP A 1 180 ? -22.532 -2.456 22.789 1.00 78.06 180 ASP A CA 1
ATOM 1406 C C . ASP A 1 180 ? -21.977 -1.094 23.230 1.00 78.06 180 ASP A C 1
ATOM 1408 O O . ASP A 1 180 ? -22.635 -0.337 23.944 1.00 78.06 180 ASP A O 1
ATOM 1412 N N . GLY A 1 181 ? -20.735 -0.791 22.846 1.00 69.25 181 GLY A N 1
ATOM 1413 C CA . GLY A 1 181 ? -20.091 0.486 23.119 1.00 69.25 181 GLY A CA 1
ATOM 1414 C C . GLY A 1 181 ? -20.380 1.580 22.097 1.00 69.25 181 GLY A C 1
ATOM 1415 O O . GLY A 1 181 ? -19.921 2.700 22.312 1.00 69.25 181 GLY A O 1
ATOM 1416 N N . LEU A 1 182 ? -21.079 1.265 21.006 1.00 76.44 182 LEU A N 1
ATOM 1417 C CA . LEU A 1 182 ? -21.425 2.209 19.947 1.00 76.44 182 LEU A CA 1
ATOM 1418 C C . LEU A 1 182 ? -22.832 2.768 20.168 1.00 76.44 182 LEU A C 1
ATOM 1420 O O . LEU A 1 182 ? -23.747 2.068 20.600 1.00 76.44 182 LEU A O 1
ATOM 1424 N N . SER A 1 183 ? -23.019 4.038 19.834 1.00 77.12 183 SER A N 1
ATOM 1425 C CA . SER A 1 183 ? -24.340 4.649 19.706 1.00 77.12 183 SER A CA 1
ATOM 1426 C C . SER A 1 183 ? -25.107 4.077 18.509 1.00 77.12 183 SER A C 1
ATOM 1428 O O . SER A 1 183 ? -24.523 3.539 17.568 1.00 77.12 183 SER A O 1
ATOM 1430 N N . GLU A 1 184 ? -26.434 4.233 18.504 1.00 76.94 184 GLU A N 1
ATOM 1431 C CA . GLU A 1 184 ? -27.277 3.789 17.383 1.00 76.94 184 GLU A CA 1
ATOM 1432 C C . GLU A 1 184 ? -26.857 4.419 16.041 1.00 76.94 184 GLU A C 1
ATOM 1434 O O . GLU A 1 184 ? -26.889 3.746 15.012 1.00 76.94 184 GLU A O 1
ATOM 1439 N N . GLU A 1 185 ? -26.399 5.676 16.046 1.00 74.19 185 GLU A N 1
ATOM 1440 C CA . GLU A 1 185 ? -25.887 6.365 14.851 1.00 74.19 185 GLU A CA 1
ATOM 1441 C C . GLU A 1 185 ? -24.559 5.766 14.360 1.00 74.19 185 GLU A C 1
ATOM 1443 O O . GLU A 1 185 ? -24.357 5.598 13.156 1.00 74.19 185 GLU A O 1
ATOM 1448 N N . GLU A 1 186 ? -23.668 5.378 15.273 1.00 70.19 186 GLU A N 1
ATOM 1449 C CA . GLU A 1 186 ? -22.397 4.725 14.935 1.00 70.19 186 GLU A CA 1
ATOM 1450 C C . GLU A 1 186 ? -22.612 3.300 14.427 1.00 70.19 186 GLU A C 1
ATOM 1452 O O . GLU A 1 186 ? -21.950 2.890 13.476 1.00 70.19 186 GLU A O 1
ATOM 1457 N N . ILE A 1 187 ? -23.569 2.564 14.999 1.00 72.81 187 ILE A N 1
ATOM 1458 C CA . ILE A 1 187 ? -23.977 1.243 14.504 1.00 72.81 187 ILE A CA 1
ATOM 1459 C C . ILE A 1 187 ? -24.573 1.373 13.101 1.00 72.81 187 ILE A C 1
ATOM 1461 O O . ILE A 1 187 ? -24.235 0.577 12.223 1.00 72.81 187 ILE A O 1
ATOM 1465 N N . ALA A 1 188 ? -25.425 2.375 12.866 1.00 73.06 188 ALA A N 1
ATOM 1466 C CA . ALA A 1 188 ? -26.006 2.633 11.553 1.00 73.06 188 ALA A CA 1
ATOM 1467 C C . ALA A 1 188 ? -24.923 2.967 10.519 1.00 73.06 188 ALA A C 1
ATOM 1469 O O . ALA A 1 188 ? -24.887 2.337 9.466 1.00 73.06 188 ALA A O 1
ATOM 1470 N N . SER A 1 189 ? -23.991 3.867 10.846 1.00 68.12 189 SER A N 1
ATOM 1471 C CA . SER A 1 189 ? -22.880 4.234 9.960 1.00 68.12 189 SER A CA 1
ATOM 1472 C C . SER A 1 189 ? -21.927 3.064 9.706 1.00 68.12 189 SER A C 1
ATOM 1474 O O . SER A 1 189 ? -21.543 2.810 8.567 1.00 68.12 189 SER A O 1
ATOM 1476 N N . PHE A 1 190 ? -21.577 2.300 10.741 1.00 70.62 190 PHE A N 1
ATOM 1477 C CA . PHE A 1 190 ? -20.748 1.104 10.612 1.00 70.62 190 PHE A CA 1
ATOM 1478 C C . PHE A 1 190 ? -21.410 0.055 9.710 1.00 70.62 190 PHE A C 1
ATOM 1480 O O . PHE A 1 190 ? -20.769 -0.479 8.805 1.00 70.62 190 PHE A O 1
ATOM 1487 N N . THR A 1 191 ? -22.706 -0.193 9.908 1.00 69.12 191 THR A N 1
ATOM 1488 C CA . THR A 1 191 ? -23.489 -1.147 9.111 1.00 69.12 191 THR A CA 1
ATOM 1489 C C . THR A 1 191 ? -23.656 -0.662 7.672 1.00 69.12 191 THR A C 1
ATOM 1491 O O . THR A 1 191 ? -23.500 -1.447 6.743 1.00 69.12 191 THR A O 1
ATOM 1494 N N . GLU A 1 192 ? -23.909 0.629 7.461 1.00 70.25 192 GLU A N 1
ATOM 1495 C CA . GLU A 1 192 ? -23.995 1.245 6.134 1.00 70.25 192 GLU A CA 1
ATOM 1496 C C . GLU A 1 192 ? -22.659 1.152 5.383 1.00 70.25 192 GLU A C 1
ATOM 1498 O O . GLU A 1 192 ? -22.632 0.749 4.220 1.00 70.25 192 GLU A O 1
ATOM 1503 N N . ASN A 1 193 ? -21.536 1.422 6.050 1.00 66.31 193 ASN A N 1
ATOM 1504 C CA . ASN A 1 193 ? -20.196 1.324 5.465 1.00 66.31 193 ASN A CA 1
ATOM 1505 C C . ASN A 1 193 ? -19.771 -0.127 5.162 1.00 66.31 193 ASN A C 1
ATOM 1507 O O . ASN A 1 193 ? -19.024 -0.360 4.211 1.00 66.31 193 ASN A O 1
ATOM 1511 N N . LEU A 1 194 ? -20.267 -1.109 5.922 1.00 67.00 194 LEU A N 1
ATOM 1512 C CA . LEU A 1 194 ? -20.075 -2.540 5.650 1.00 67.00 194 LEU A CA 1
ATOM 1513 C C . LEU A 1 194 ? -20.991 -3.070 4.538 1.00 67.00 194 LEU A C 1
ATOM 1515 O O . LEU A 1 194 ? -20.562 -3.896 3.735 1.00 67.00 194 LEU A O 1
ATOM 1519 N N . LEU A 1 195 ? -22.245 -2.614 4.482 1.00 66.81 195 LEU A N 1
ATOM 1520 C CA . LEU A 1 195 ? -23.231 -3.051 3.486 1.00 66.81 195 LEU A CA 1
ATOM 1521 C C . LEU A 1 195 ? -23.026 -2.398 2.117 1.00 66.81 195 LEU A C 1
ATOM 1523 O O . LEU A 1 195 ? -23.343 -3.006 1.095 1.00 66.81 195 LEU A O 1
ATOM 1527 N N . SER A 1 196 ? -22.514 -1.168 2.088 1.00 66.94 196 SER A N 1
ATOM 1528 C CA . SER A 1 196 ? -22.274 -0.424 0.847 1.00 66.94 196 SER A CA 1
ATOM 1529 C C . SER A 1 196 ? -21.125 -0.992 0.011 1.00 66.94 196 SER A C 1
ATOM 1531 O O . SER A 1 196 ? -21.065 -0.724 -1.189 1.00 66.94 196 SER A O 1
ATOM 1533 N N . ASP A 1 197 ? -20.247 -1.814 0.593 1.00 59.25 197 ASP A N 1
ATOM 1534 C CA . ASP A 1 197 ? -19.184 -2.481 -0.150 1.00 59.25 197 ASP A CA 1
ATOM 1535 C C . ASP A 1 197 ? -18.865 -3.875 0.429 1.00 59.25 197 ASP A C 1
ATOM 1537 O O . ASP A 1 197 ? -18.129 -3.993 1.414 1.00 59.25 197 ASP A O 1
ATOM 1541 N N . PRO A 1 198 ? -19.349 -4.953 -0.218 1.00 59.78 198 PRO A N 1
ATOM 1542 C CA . PRO A 1 198 ? -19.076 -6.336 0.178 1.00 59.78 198 PRO A CA 1
ATOM 1543 C C . PRO A 1 198 ? -17.581 -6.675 0.298 1.00 59.78 198 PRO A C 1
ATOM 1545 O O . PRO A 1 198 ? -17.221 -7.628 0.990 1.00 59.78 198 PRO A O 1
ATOM 1548 N N . SER A 1 199 ? -16.698 -5.905 -0.354 1.00 57.12 199 SER A N 1
ATOM 1549 C CA . SER A 1 199 ? -15.249 -6.098 -0.259 1.00 57.12 199 SER A CA 1
ATOM 1550 C C . SER A 1 199 ? -14.656 -5.640 1.076 1.00 57.12 199 SER A C 1
ATOM 1552 O O . SER A 1 199 ? -13.646 -6.195 1.490 1.00 57.12 199 SER A O 1
ATOM 1554 N N . ALA A 1 200 ? -15.296 -4.718 1.806 1.00 59.03 200 ALA A N 1
ATOM 1555 C CA . ALA A 1 200 ? -14.827 -4.294 3.130 1.00 59.03 200 ALA A CA 1
ATOM 1556 C C . ALA A 1 200 ? -14.891 -5.445 4.145 1.00 59.03 200 ALA A C 1
ATOM 1558 O O . ALA A 1 200 ? -13.985 -5.625 4.958 1.00 59.03 200 ALA A O 1
ATOM 1559 N N . LEU A 1 201 ? -15.939 -6.267 4.046 1.00 58.97 201 LEU A N 1
ATOM 1560 C CA . LEU A 1 201 ? -16.127 -7.460 4.868 1.00 58.97 201 LEU A CA 1
ATOM 1561 C C . LEU A 1 201 ? -15.098 -8.541 4.506 1.00 58.97 201 LEU A C 1
ATOM 1563 O O . LEU A 1 201 ? -14.553 -9.190 5.394 1.00 58.97 201 LEU A O 1
ATOM 1567 N N . ALA A 1 202 ? -14.769 -8.669 3.216 1.00 57.28 202 ALA A N 1
ATOM 1568 C CA . ALA A 1 202 ? -13.701 -9.545 2.744 1.00 57.28 202 ALA A CA 1
ATOM 1569 C C . ALA A 1 202 ? -12.313 -9.077 3.216 1.00 57.28 202 ALA A C 1
ATOM 1571 O O . ALA A 1 202 ? -11.559 -9.889 3.731 1.00 57.28 202 ALA A O 1
ATOM 1572 N N . SER A 1 203 ? -11.985 -7.784 3.127 1.00 56.41 203 SER A N 1
ATOM 1573 C CA . SER A 1 203 ? -10.703 -7.243 3.604 1.00 56.41 203 SER A CA 1
ATOM 1574 C C . SER A 1 203 ? -10.557 -7.340 5.124 1.00 56.41 203 SER A C 1
ATOM 1576 O O . SER A 1 203 ? -9.469 -7.644 5.611 1.00 56.41 203 SER A O 1
ATOM 1578 N N . LEU A 1 204 ? -11.642 -7.138 5.881 1.00 58.12 204 LEU A N 1
ATOM 1579 C CA . LEU A 1 204 ? -11.652 -7.370 7.326 1.00 58.12 204 LEU A CA 1
ATOM 1580 C C . LEU A 1 204 ? -11.427 -8.858 7.640 1.00 58.12 204 LEU A C 1
ATOM 1582 O O . LEU A 1 204 ? -10.573 -9.190 8.459 1.00 58.12 204 LEU A O 1
ATOM 1586 N N . ALA A 1 205 ? -12.140 -9.754 6.951 1.00 52.28 205 ALA A N 1
ATOM 1587 C CA . ALA A 1 205 ? -11.992 -11.197 7.123 1.00 52.28 205 ALA A CA 1
ATOM 1588 C C . ALA A 1 205 ? -10.586 -11.686 6.743 1.00 52.28 205 ALA A C 1
ATOM 1590 O O . ALA A 1 205 ? -9.992 -12.456 7.491 1.00 52.28 205 ALA A O 1
ATOM 1591 N N . SER A 1 206 ? -10.014 -11.203 5.639 1.00 49.56 206 SER A N 1
ATOM 1592 C CA . SER A 1 206 ? -8.645 -11.522 5.222 1.00 49.56 206 SER A CA 1
ATOM 1593 C C . SER A 1 206 ? -7.606 -10.971 6.200 1.00 49.56 206 SER A C 1
ATOM 1595 O O . SER A 1 206 ? -6.673 -11.686 6.551 1.00 49.56 206 SER A O 1
ATOM 1597 N N . GLY A 1 207 ? -7.793 -9.749 6.713 1.00 49.03 207 GLY A N 1
ATOM 1598 C CA . GLY A 1 207 ? -6.914 -9.173 7.737 1.00 49.03 207 GLY A CA 1
ATOM 1599 C C . GLY A 1 207 ? -6.925 -9.947 9.062 1.00 49.03 207 GLY A C 1
ATOM 1600 O O . GLY A 1 207 ? -5.902 -10.011 9.743 1.00 49.03 207 GLY A O 1
ATOM 1601 N N . MET A 1 208 ? -8.057 -10.573 9.408 1.00 39.38 208 MET A N 1
ATOM 1602 C CA . MET A 1 208 ? -8.210 -11.416 10.604 1.00 39.38 208 MET A CA 1
ATOM 1603 C C . MET A 1 208 ? -7.779 -12.881 10.389 1.00 39.38 208 MET A C 1
ATOM 1605 O O . MET A 1 208 ? -7.280 -13.522 11.317 1.00 39.38 208 MET A O 1
ATOM 1609 N N . ALA A 1 209 ? -7.947 -13.425 9.181 1.00 43.16 209 ALA A N 1
ATOM 1610 C CA . ALA A 1 209 ? -7.525 -14.786 8.838 1.00 43.16 209 ALA A CA 1
ATOM 1611 C C . ALA A 1 209 ? -5.993 -14.928 8.863 1.00 43.16 209 ALA A C 1
ATOM 1613 O O . ALA A 1 209 ? -5.465 -15.913 9.378 1.00 43.16 209 ALA A O 1
ATOM 1614 N N . ASP A 1 210 ? -5.275 -13.900 8.406 1.00 42.22 210 ASP A N 1
ATOM 1615 C CA . ASP A 1 210 ? -3.808 -13.915 8.341 1.00 42.22 210 ASP A CA 1
ATOM 1616 C C . ASP A 1 210 ? -3.143 -13.728 9.722 1.00 42.22 210 ASP A C 1
ATOM 1618 O O . ASP A 1 210 ? -2.003 -14.128 9.946 1.00 42.22 210 ASP A O 1
ATOM 1622 N N . THR A 1 211 ? -3.874 -13.188 10.706 1.00 40.81 211 THR A N 1
ATOM 1623 C CA . THR A 1 211 ? -3.401 -13.054 12.099 1.00 40.81 211 THR A CA 1
ATOM 1624 C C . THR A 1 211 ? -3.686 -14.277 12.975 1.00 40.81 211 THR A C 1
ATOM 1626 O O . THR A 1 211 ? -3.139 -14.370 14.074 1.00 40.81 211 THR A O 1
ATOM 1629 N N . SER A 1 212 ? -4.507 -15.228 12.517 1.00 32.50 212 SER A N 1
ATOM 1630 C CA . SER A 1 212 ? -4.924 -16.399 13.307 1.00 32.50 212 SER A CA 1
ATOM 1631 C C . SER A 1 212 ? -4.388 -17.742 12.792 1.00 32.50 212 SER A C 1
ATOM 1633 O O . SER A 1 212 ? -4.593 -18.764 13.446 1.00 32.50 212 SER A O 1
ATOM 1635 N N . GLY A 1 213 ? -3.674 -17.773 11.659 1.00 32.97 213 GLY A N 1
ATOM 1636 C CA . GLY A 1 213 ? -3.113 -19.012 11.098 1.00 32.97 213 GLY A CA 1
ATOM 1637 C C . GLY A 1 213 ? -4.171 -20.040 10.668 1.00 32.97 213 GLY A C 1
ATOM 1638 O O . GLY A 1 213 ? -3.843 -21.196 10.399 1.00 32.97 213 GLY A O 1
ATOM 1639 N N . LEU A 1 214 ? -5.442 -19.634 10.601 1.00 33.28 214 LEU A N 1
ATOM 1640 C CA . LEU A 1 214 ? -6.548 -20.449 10.120 1.00 33.28 214 LEU A CA 1
ATOM 1641 C C . LEU A 1 214 ? -6.766 -20.121 8.644 1.00 33.28 214 LEU A C 1
ATOM 1643 O O . LEU A 1 214 ? -7.378 -19.115 8.296 1.00 33.28 214 LEU A O 1
ATOM 1647 N N . ASN A 1 215 ? -6.253 -20.988 7.770 1.00 35.94 215 ASN A N 1
ATOM 1648 C CA . ASN A 1 215 ? -6.475 -20.918 6.329 1.00 35.94 215 ASN A CA 1
ATOM 1649 C C . ASN A 1 215 ? -7.940 -21.281 6.015 1.00 35.94 215 ASN A C 1
ATOM 1651 O O . ASN A 1 215 ? -8.251 -22.430 5.699 1.00 35.94 215 ASN A O 1
ATOM 1655 N N . ILE A 1 216 ? -8.861 -20.329 6.191 1.00 40.56 216 ILE A N 1
ATOM 1656 C CA . ILE A 1 216 ? -10.267 -20.501 5.818 1.00 40.56 216 ILE A CA 1
ATOM 1657 C C . ILE A 1 216 ? -10.433 -20.018 4.381 1.00 40.56 216 ILE A C 1
ATOM 1659 O O . ILE A 1 216 ? -10.470 -18.822 4.105 1.00 40.56 216 ILE A O 1
ATOM 1663 N N . ASP A 1 217 ? -10.531 -20.984 3.471 1.00 37.59 217 ASP A N 1
ATOM 1664 C CA . ASP A 1 217 ? -10.754 -20.751 2.050 1.00 37.59 217 ASP A CA 1
ATOM 1665 C C . ASP A 1 217 ? -12.097 -20.007 1.835 1.00 37.59 217 ASP A C 1
ATOM 1667 O O . ASP A 1 217 ? -13.155 -20.521 2.233 1.00 37.59 217 ASP A O 1
ATOM 1671 N N . PRO A 1 218 ? -12.105 -18.812 1.208 1.00 37.38 218 PRO A N 1
ATOM 1672 C CA . PRO A 1 218 ? -13.318 -18.026 0.964 1.00 37.38 218 PRO A CA 1
ATOM 1673 C C . PRO A 1 218 ? -14.403 -18.796 0.194 1.00 37.38 218 PRO A C 1
ATOM 1675 O O . PRO A 1 218 ? -15.596 -18.514 0.344 1.00 37.38 218 PRO A O 1
ATOM 1678 N N . ILE A 1 219 ? -14.010 -19.800 -0.601 1.00 40.59 219 ILE A N 1
ATOM 1679 C CA . ILE A 1 219 ? -14.931 -20.663 -1.352 1.00 40.59 219 ILE A CA 1
ATOM 1680 C C . ILE A 1 219 ? -15.679 -21.624 -0.416 1.00 40.59 219 ILE A C 1
ATOM 1682 O O . ILE A 1 219 ? -16.886 -21.820 -0.583 1.00 40.59 219 ILE A O 1
ATOM 1686 N N . MET A 1 220 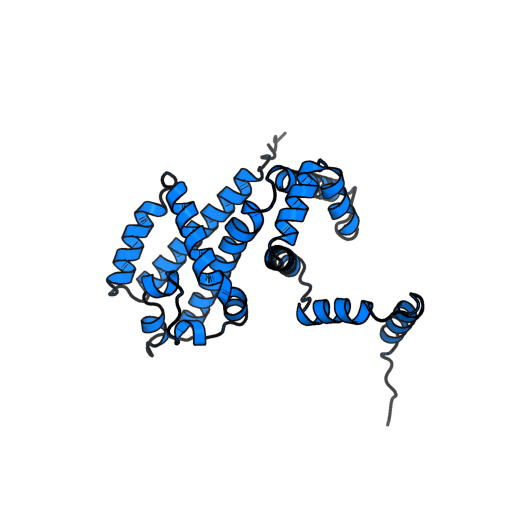? -15.013 -22.169 0.608 1.00 38.94 220 MET A N 1
ATOM 1687 C CA . MET A 1 220 ? -15.667 -23.026 1.607 1.00 38.94 220 MET A CA 1
ATOM 1688 C C . MET A 1 220 ? -16.637 -22.238 2.485 1.00 38.94 220 MET A C 1
ATOM 1690 O O . MET A 1 220 ? -17.698 -22.753 2.834 1.00 38.94 220 MET A O 1
ATOM 1694 N N . MET A 1 221 ? -16.330 -20.976 2.794 1.00 42.75 221 MET A N 1
ATOM 1695 C CA . MET A 1 221 ? -17.237 -20.128 3.571 1.00 42.75 221 MET A CA 1
ATOM 1696 C C . MET A 1 221 ? -18.482 -19.732 2.766 1.00 42.75 221 MET A C 1
ATOM 1698 O O . MET A 1 221 ? -19.600 -19.788 3.284 1.00 42.75 221 MET A O 1
ATOM 1702 N N . ALA A 1 222 ? -18.321 -19.432 1.474 1.00 37.91 222 ALA A N 1
ATOM 1703 C CA . ALA A 1 222 ? -19.446 -19.200 0.570 1.00 37.91 222 ALA A CA 1
ATOM 1704 C C . ALA A 1 222 ? -20.325 -20.456 0.401 1.00 37.91 222 ALA A C 1
ATOM 1706 O O . ALA A 1 222 ? -21.552 -20.352 0.364 1.00 37.91 222 ALA A O 1
ATOM 1707 N N . GLN A 1 223 ? -19.723 -21.650 0.364 1.00 37.59 223 GLN A N 1
ATOM 1708 C CA . GLN A 1 223 ? -20.458 -22.919 0.301 1.00 37.59 223 GLN A CA 1
ATOM 1709 C C . GLN A 1 223 ? -21.148 -23.285 1.622 1.00 37.59 223 GLN A C 1
ATOM 1711 O O . GLN A 1 223 ? -22.277 -23.772 1.587 1.00 37.59 223 GLN A O 1
ATOM 1716 N N . ALA A 1 224 ? -20.540 -23.001 2.776 1.00 39.81 224 ALA A N 1
ATOM 1717 C CA . ALA A 1 224 ? -21.164 -23.199 4.087 1.00 39.81 224 ALA A CA 1
ATOM 1718 C C . ALA A 1 224 ? -22.386 -22.284 4.284 1.00 39.81 224 ALA A C 1
ATOM 1720 O O . ALA A 1 224 ? -23.411 -22.711 4.814 1.00 39.81 224 ALA A O 1
ATOM 1721 N N . MET A 1 225 ? -22.310 -21.050 3.780 1.00 39.94 225 MET A N 1
ATOM 1722 C CA . MET A 1 225 ? -23.422 -20.093 3.790 1.00 39.94 225 MET A CA 1
ATOM 1723 C C . MET A 1 225 ? -24.527 -20.482 2.793 1.00 39.94 225 MET A C 1
ATOM 1725 O O . MET A 1 225 ? -25.709 -20.329 3.094 1.00 39.94 225 MET A O 1
ATOM 1729 N N . ALA A 1 226 ? -24.167 -21.043 1.633 1.00 41.22 226 ALA A N 1
ATOM 1730 C CA . ALA A 1 226 ? -25.129 -21.513 0.633 1.00 41.22 226 ALA A CA 1
ATOM 1731 C C . ALA A 1 226 ? -25.831 -22.826 1.034 1.00 41.22 226 ALA A C 1
ATOM 1733 O O . ALA A 1 226 ? -27.001 -23.027 0.706 1.00 41.22 226 ALA A O 1
ATOM 1734 N N . ALA A 1 227 ? -25.155 -23.710 1.774 1.00 43.16 227 ALA A N 1
ATOM 1735 C CA . ALA A 1 227 ? -25.726 -24.970 2.255 1.00 43.16 227 ALA A CA 1
ATOM 1736 C C . ALA A 1 227 ? -26.709 -24.787 3.432 1.00 43.16 227 ALA A C 1
ATOM 1738 O O . ALA A 1 227 ? -27.543 -25.656 3.672 1.00 43.16 227 ALA A O 1
ATOM 1739 N N . GLY A 1 228 ? -26.656 -23.651 4.139 1.00 41.34 228 GLY A N 1
ATOM 1740 C CA . GLY A 1 228 ? -27.512 -23.349 5.294 1.00 41.34 228 GLY A CA 1
ATOM 1741 C C . GLY A 1 228 ? -28.933 -22.867 4.970 1.00 41.34 228 GLY A C 1
ATOM 1742 O O . GLY A 1 228 ? -29.714 -22.638 5.892 1.00 41.34 228 GLY A O 1
ATOM 1743 N N . GLN A 1 229 ? -29.299 -22.708 3.692 1.00 40.47 229 GLN A N 1
ATOM 1744 C CA . GLN A 1 229 ? -30.610 -22.170 3.290 1.00 40.47 229 GLN A CA 1
ATOM 1745 C C . GLN A 1 229 ? -31.636 -23.232 2.843 1.00 40.47 229 GLN A C 1
ATOM 1747 O O . GLN A 1 229 ? -32.763 -22.891 2.484 1.00 40.47 229 GLN A O 1
ATOM 1752 N N . GLY A 1 230 ? -31.285 -24.521 2.903 1.00 34.53 230 GLY A N 1
ATOM 1753 C CA . GLY A 1 230 ? -32.209 -25.638 2.686 1.00 34.53 230 GLY A CA 1
ATOM 1754 C C . GLY A 1 230 ? -32.697 -26.203 4.017 1.00 34.53 230 GLY A C 1
ATOM 1755 O O . GLY A 1 230 ? -31.932 -26.833 4.735 1.00 34.53 230 GLY A O 1
ATOM 1756 N N . GLY A 1 231 ? -33.956 -25.939 4.368 1.00 36.31 231 GLY A N 1
ATOM 1757 C CA . GLY A 1 231 ? -34.514 -26.210 5.693 1.00 36.31 231 GLY A CA 1
ATOM 1758 C C . GLY A 1 231 ? -34.396 -27.654 6.204 1.00 36.31 231 GLY A C 1
ATOM 1759 O O . GLY A 1 231 ? -34.598 -28.613 5.466 1.00 36.31 231 GLY A O 1
ATOM 1760 N N . GLY A 1 232 ? -34.175 -27.773 7.519 1.00 31.98 232 GLY A N 1
ATOM 1761 C CA . GLY A 1 232 ? -34.382 -29.005 8.282 1.00 31.98 232 GLY A CA 1
ATOM 1762 C C . GLY A 1 232 ? -33.384 -29.216 9.425 1.00 31.98 232 GLY A C 1
ATOM 1763 O O . GLY A 1 232 ? -32.288 -29.694 9.193 1.00 31.98 232 GLY A O 1
ATOM 1764 N N . GLY A 1 233 ? -33.803 -28.918 10.662 1.00 33.97 233 GLY A N 1
ATOM 1765 C CA . GLY A 1 233 ? -33.343 -29.584 11.893 1.00 33.97 233 GLY A CA 1
ATOM 1766 C C . GLY A 1 233 ? -31.875 -29.425 12.317 1.00 33.97 233 GLY A C 1
ATOM 1767 O O . GLY A 1 233 ? -31.011 -30.207 11.941 1.00 33.97 233 GLY A O 1
ATOM 1768 N N . THR A 1 234 ? -31.629 -28.532 13.277 1.00 39.66 234 THR A N 1
ATOM 1769 C CA . THR A 1 234 ? -30.363 -28.296 14.008 1.00 39.66 234 THR A CA 1
ATOM 1770 C C . THR A 1 234 ? -29.768 -29.515 14.744 1.00 39.66 234 THR A C 1
ATOM 1772 O O . THR A 1 234 ? -28.713 -29.396 15.361 1.00 39.66 234 THR A O 1
ATOM 1775 N N . GLY A 1 235 ? -30.417 -30.684 14.701 1.00 38.56 235 GLY A N 1
ATOM 1776 C CA . GLY A 1 235 ? -29.967 -31.909 15.371 1.00 38.56 235 GLY A CA 1
ATOM 1777 C C . GLY A 1 235 ? -28.980 -32.760 14.562 1.00 38.56 235 GLY A C 1
ATOM 1778 O O . GLY A 1 235 ? -28.085 -33.361 15.152 1.00 38.56 235 GLY A O 1
ATOM 1779 N N . ASP A 1 236 ? -29.082 -32.775 13.228 1.00 37.69 236 ASP A N 1
ATOM 1780 C CA . ASP A 1 236 ? -28.281 -33.690 12.392 1.00 37.69 236 ASP A CA 1
ATOM 1781 C C . ASP A 1 236 ? -26.875 -33.155 12.075 1.00 37.69 236 ASP A C 1
ATOM 1783 O O . ASP A 1 236 ? -25.937 -33.936 11.904 1.00 37.69 236 ASP A O 1
ATOM 1787 N N . ALA A 1 237 ? -26.680 -31.831 12.082 1.00 37.34 237 ALA A N 1
ATOM 1788 C CA . ALA A 1 237 ? -25.373 -31.216 11.829 1.00 37.34 237 ALA A CA 1
ATOM 1789 C C . ALA A 1 237 ? -24.343 -31.542 12.929 1.00 37.34 237 ALA A C 1
ATOM 1791 O O . ALA A 1 237 ? -23.163 -31.739 12.644 1.00 37.34 237 ALA A O 1
ATOM 1792 N N . ILE A 1 238 ? -24.795 -31.667 14.182 1.00 41.31 238 ILE A N 1
ATOM 1793 C CA . ILE A 1 238 ? -23.935 -32.027 15.318 1.00 41.31 238 ILE A CA 1
ATOM 1794 C C . ILE A 1 238 ? -23.645 -33.538 15.318 1.00 41.31 238 ILE A C 1
ATOM 1796 O O . ILE A 1 238 ? -22.522 -33.948 15.613 1.00 41.31 238 ILE A O 1
ATOM 1800 N N . ALA A 1 239 ? -24.615 -34.369 14.918 1.00 35.50 239 ALA A N 1
ATOM 1801 C CA . ALA A 1 239 ? -24.436 -35.818 14.813 1.00 35.50 239 ALA A CA 1
ATOM 1802 C C . ALA A 1 239 ? -23.435 -36.204 13.708 1.00 35.50 239 ALA A C 1
ATOM 1804 O O . ALA A 1 239 ? -22.585 -37.071 13.922 1.00 35.50 239 ALA A O 1
ATOM 1805 N N . LEU A 1 240 ? -23.472 -35.514 12.561 1.00 39.22 240 LEU A N 1
ATOM 1806 C CA . LEU A 1 240 ? -22.528 -35.742 11.464 1.00 39.22 240 LEU A CA 1
ATOM 1807 C C . LEU A 1 240 ? -21.116 -35.229 11.803 1.00 39.22 240 LEU A C 1
ATOM 1809 O O . LEU A 1 240 ? -20.129 -35.904 11.507 1.00 39.22 240 LEU A O 1
ATOM 1813 N N . ALA A 1 241 ? -21.011 -34.090 12.501 1.00 39.56 241 ALA A N 1
ATOM 1814 C CA . ALA A 1 241 ? -19.734 -33.557 12.980 1.00 39.56 241 ALA A CA 1
ATOM 1815 C C . ALA A 1 241 ? -19.069 -34.467 14.034 1.00 39.56 241 ALA A C 1
ATOM 1817 O O . ALA A 1 241 ? -17.849 -34.631 14.025 1.00 39.56 241 ALA A O 1
ATOM 1818 N N . MET A 1 242 ? -19.849 -35.132 14.897 1.00 35.59 242 MET A N 1
ATOM 1819 C CA . MET A 1 242 ? -19.312 -36.096 15.870 1.00 35.59 242 MET A CA 1
ATOM 1820 C C . MET A 1 242 ? -18.869 -37.424 15.240 1.00 35.59 242 MET A C 1
ATOM 1822 O O . MET A 1 242 ? -17.896 -38.018 15.709 1.00 35.59 242 MET A O 1
ATOM 1826 N N . GLN A 1 243 ? -19.517 -37.883 14.165 1.00 41.12 243 GLN A N 1
ATOM 1827 C CA . GLN A 1 243 ? -19.134 -39.132 13.493 1.00 41.12 243 GLN A CA 1
ATOM 1828 C C . GLN A 1 243 ? -17.813 -39.011 12.713 1.00 41.12 243 GLN A C 1
ATOM 1830 O O . GLN A 1 243 ? -17.086 -39.996 12.583 1.00 41.12 243 GLN A O 1
ATOM 1835 N N . MET A 1 244 ? -17.458 -37.804 12.257 1.00 41.97 244 MET A N 1
ATOM 1836 C CA . MET A 1 244 ? -16.180 -37.549 11.580 1.00 41.97 244 MET A CA 1
ATOM 1837 C C . MET A 1 244 ? -14.989 -37.402 12.542 1.00 41.97 244 MET A C 1
ATOM 1839 O O . MET A 1 244 ? -13.853 -37.618 12.129 1.00 41.97 244 MET A O 1
ATOM 1843 N N . ILE A 1 245 ? -15.224 -37.114 13.828 1.00 45.91 245 ILE A N 1
ATOM 1844 C CA . ILE A 1 245 ? -14.155 -36.980 14.836 1.00 45.91 245 ILE A CA 1
ATOM 1845 C C . ILE A 1 245 ? -13.712 -38.343 15.410 1.00 45.91 245 ILE A C 1
ATOM 1847 O O . ILE A 1 245 ? -12.587 -38.465 15.886 1.00 45.91 245 ILE A O 1
ATOM 1851 N N . GLN A 1 246 ? -14.530 -39.402 15.331 1.00 43.41 246 GLN A N 1
ATOM 1852 C CA . GLN A 1 246 ? -14.207 -40.720 15.921 1.00 43.41 246 GLN A CA 1
ATOM 1853 C C . GLN A 1 246 ? -13.873 -41.835 14.904 1.00 43.41 246 GLN A C 1
ATOM 1855 O O . GLN A 1 246 ? -13.789 -43.004 15.271 1.00 43.41 246 GLN A O 1
ATOM 1860 N N . GLY A 1 247 ? -13.639 -41.501 13.631 1.00 41.22 247 GLY A N 1
ATOM 1861 C CA . GLY A 1 247 ? -13.534 -42.472 12.533 1.00 41.22 247 GLY A CA 1
ATOM 1862 C C . GLY A 1 247 ? -12.158 -42.663 11.881 1.00 41.22 247 GLY A C 1
ATOM 1863 O O . GLY A 1 247 ? -12.119 -42.885 10.677 1.00 41.22 247 GLY A O 1
ATOM 1864 N N . GLN A 1 248 ? -11.036 -42.599 12.610 1.00 41.75 248 GLN A N 1
ATOM 1865 C CA . GLN A 1 248 ? -9.754 -43.163 12.138 1.00 41.75 248 GLN A CA 1
ATOM 1866 C C . GLN A 1 248 ? -9.280 -44.293 13.062 1.00 41.75 248 GLN A C 1
ATOM 1868 O O . GLN A 1 248 ? -8.363 -44.153 13.863 1.00 41.75 248 GLN A O 1
ATOM 1873 N N . GLY A 1 249 ? -9.920 -45.450 12.916 1.00 39.25 249 GLY A N 1
ATOM 1874 C CA . GLY A 1 249 ? -9.363 -46.752 13.270 1.00 39.25 249 GLY A CA 1
ATOM 1875 C C . GLY A 1 249 ? -9.511 -47.648 12.049 1.00 39.25 249 GLY A C 1
ATOM 1876 O O . GLY A 1 249 ? -10.599 -48.156 11.790 1.00 39.25 249 GLY A O 1
ATOM 1877 N N . GLY A 1 250 ? -8.457 -47.752 11.238 1.00 38.28 250 GLY A N 1
ATOM 1878 C CA . GLY A 1 250 ? -8.489 -48.513 9.990 1.00 38.28 250 GLY A CA 1
ATOM 1879 C C . GLY A 1 250 ? -8.733 -50.013 10.212 1.00 38.28 250 GLY A C 1
ATOM 1880 O O . GLY A 1 250 ? -8.308 -50.557 11.233 1.00 38.28 250 GLY A O 1
ATOM 1881 N N . PRO A 1 251 ? -9.370 -50.718 9.260 1.00 39.78 251 PRO A N 1
ATOM 1882 C CA . PRO A 1 251 ? -9.356 -52.170 9.248 1.00 39.78 251 PRO A CA 1
ATOM 1883 C C . PRO A 1 251 ? -7.983 -52.672 8.783 1.00 39.78 251 PRO A C 1
ATOM 1885 O O . PRO A 1 251 ? -7.529 -52.392 7.674 1.00 39.78 251 PRO A O 1
ATOM 1888 N N . THR A 1 252 ? -7.334 -53.444 9.652 1.00 43.62 252 THR A N 1
ATOM 1889 C CA . THR A 1 252 ? -6.231 -54.346 9.318 1.00 43.62 252 THR A CA 1
ATOM 1890 C C . THR A 1 252 ? -6.674 -55.338 8.250 1.00 43.62 252 THR A C 1
ATOM 1892 O O . THR A 1 252 ? -7.684 -56.019 8.433 1.00 43.62 252 THR A O 1
ATOM 1895 N N . ASN A 1 253 ? -5.894 -55.469 7.180 1.00 41.22 253 ASN A N 1
ATOM 1896 C CA . ASN A 1 253 ? -5.995 -56.608 6.276 1.00 41.22 253 ASN A CA 1
ATOM 1897 C C . ASN A 1 253 ? -4.601 -56.947 5.727 1.00 41.22 253 ASN A C 1
ATOM 1899 O O . ASN A 1 253 ? -4.187 -56.396 4.709 1.00 41.22 253 ASN A O 1
ATOM 1903 N N . ASN A 1 254 ? -3.834 -57.742 6.479 1.00 38.34 254 ASN A N 1
ATOM 1904 C CA . ASN A 1 254 ? -3.361 -59.090 6.120 1.00 38.34 254 ASN A CA 1
ATOM 1905 C C . ASN A 1 254 ? -2.426 -59.618 7.220 1.00 38.34 254 ASN A C 1
ATOM 1907 O O . ASN A 1 254 ? -1.498 -58.868 7.598 1.00 38.34 254 ASN A O 1
#

Secondary structure (DSSP, 8-state):
----------HHHHHHHHHHHHHHHHHHHHHHHHHH-TT-HHHHHHHHHHHHHTSTT-HHHHHHHHHHHHHHHGGGHHHHHTT-THHHHS----HHHHHTTHHHHHT-TTS-HHHHHHHHHHHHHHHHHHIIIIIIITTS-HHHHHHHHHHHHHHHHHHHTTSS-GGG--HHHHHHHHHTTS-HHHHHHHHHHHHS-HHHHHHHHHHHHHHHT----HHHHHHHHHHTTS---TTHHHHHHHHHHS---PPP--